Protein 9LRZ (pdb70)

B-factor: mean 28.13, std 10.91, range [10.27, 72.34]

Radius of gyration: 39.17 Å; Cα contacts (8 Å, |Δi|>4): 318; chains: 1; bounding box: 32×54×139 Å

Foldseek 3Di:
DDDVDQVLLVVLVVVLVVLVVLLVLLVVCQVVQKQDDDCPSDPVLVVVLVVLVLQLVLLVVLLVLLVVVLVVLVLVLVLLVLLLVLLVVLLVLLVVLLDPPDDLVVQVVSVVVVVVSLVVQQCSQQPRDDPNHRQAQACQAPPHPRDWDWGQNHSDDPRIDTAGHGHRHCVVLPQADPVGHGQGSSHNVSSVVVNVSSVSSSVVSVVRSVSSVVVSVVSVVSSVVSVVVSVVSVVVSCVSIGDDNVVSVVSSVVSVVVSVVSVVSSVVSVCVVVVCVVVD

Solvent-accessible surface area: 16827 Å² total; per-residue (Å²): 134,134,112,123,115,43,115,37,14,90,76,12,96,123,68,20,96,109,36,65,82,76,18,66,90,15,99,52,30,33,101,54,24,57,95,0,38,165,86,67,67,41,70,78,8,42,52,52,0,80,134,47,80,84,50,15,102,18,13,90,100,2,14,138,48,0,78,85,3,30,51,6,2,119,42,0,49,40,68,0,89,74,4,25,90,14,0,96,109,0,67,79,8,0,88,80,0,35,81,69,135,55,73,117,111,53,13,116,139,19,35,93,61,0,42,119,30,0,86,47,1,34,101,7,1,51,109,1,66,55,120,176,74,40,0,0,76,16,37,8,18,185,58,25,226,84,65,51,19,102,19,57,27,7,36,67,150,142,79,108,65,81,6,40,0,27,33,4,25,1,106,34,4,88,1,51,13,152,104,34,92,65,28,29,0,39,56,39,110,97,0,83,95,2,26,43,38,0,59,59,2,24,95,75,0,64,127,9,59,64,42,1,31,62,46,57,85,124,8,69,139,25,9,160,39,17,71,94,36,60,119,82,24,69,36,37,6,35,192,47,20,67,15,91,94,69,126,22,61,103,29,34,73,110,10,72,108,79,29,122,63,13,69,55,111,35,59,116,9,86,96,143,31,115,52,28,103,101,155,166

Sequence (280 aa):
MIINHNLAAINSHRVLKFQNEEVSKNMEKLSSGMRINRAGDDASGLAVSEKMRTQVNGLRQAERNTEDGMSLIQTTEGFLQESNDIIQRIRTLAIQSSNGIYTEEDRQMIQVEVSQLIDEVDRIASQAEFNKMNLLQGDFARGSRATSMWFHIGPNMHQRERVFIATMTARSLNLKGQSGELLSLSTADKSNDAIGTLDAALTRISKQRANLGAYFNRLEHAAKGLMNAYENTQASESRIRDADMAEETVAFTKNQILVQSGTAMLAQANVRPQGVLSLL

Nearest PDB structures (foldseek):
  6pwb-assembly1_AR  TM=9.124E-01  e=2.455E-30  Leptospira biflexa serovar Patoc strain 'Patoc 1 (Paris)'
  8cxm-assembly1_B  TM=9.733E-01  e=1.023E-19  Escherichia coli K-12
  9iwq-assembly1_A  TM=9.020E-01  e=1.089E-17  Salmonella enterica subsp. enterica serovar Typhimurium str. LT2
  7sn4-assembly1_H  TM=8.929E-01  e=2.461E-13  Escherichia coli O157:H7
  7sn4-assembly1_X  TM=8.936E-01  e=3.383E-13  Escherichia coli O157:H7

Secondary structure (DSSP, 8-state):
---S--HHHHHHHHHHHHHHHHHHHHHHHHHH-BS--STTS-HHHHHHHHHHHHHHHHHHHHHHHHHHHHHHHHHHHHHHHHHHHHHHHHHHHHHHHTSTT--HHHHHHHHHHHHHHHHHHHHHHHH-EETTEESSSSTT-TT-SS--EEEE-SSSTT-EEEE-----STTTTTSB-TTSPBP--SSHHHHHHHHHHHHHHHHHHHHHHHHHHHHHHHHHHHHHHHHHHHHHHHHHHHHHHB--HHHHHHHHHHHHHHHHHHHHHHHHHHTGGGGGGGG-

Structure (mmCIF, N/CA/C/O backbone):
data_9LRZ
#
_entry.id   9LRZ
#
_cell.length_a   1.00
_cell.length_b   1.00
_cell.length_c   1.00
_cell.angle_alpha   90.00
_cell.angle_beta   90.00
_cell.angle_gamma   90.00
#
_symmetry.space_group_name_H-M   'P 1'
#
loop_
_atom_site.group_PDB
_atom_site.id
_atom_site.type_symbol
_atom_site.label_atom_id
_atom_site.label_alt_id
_atom_site.label_comp_id
_atom_site.label_asym_id
_atom_site.label_entity_id
_atom_site.label_seq_id
_atom_site.pdbx_PDB_ins_code
_atom_site.Cartn_x
_atom_site.Cartn_y
_atom_site.Cartn_z
_atom_site.occupancy
_atom_site.B_iso_or_equiv
_atom_site.auth_seq_id
_atom_site.auth_comp_id
_atom_site.auth_asym_id
_atom_site.auth_atom_id
_atom_site.pdbx_PDB_model_num
ATOM 1 N N . MET A 1 1 ? 179.711 198.088 280.465 1.00 56.55 1 MET A N 1
ATOM 2 C CA . MET A 1 1 ? 179.739 197.564 279.107 1.00 53.02 1 MET A CA 1
ATOM 3 C C . MET A 1 1 ? 179.885 196.049 279.112 1.00 52.61 1 MET A C 1
ATOM 4 O O . MET A 1 1 ? 180.603 195.490 279.938 1.00 53.10 1 MET A O 1
ATOM 9 N N . ILE A 1 2 ? 179.196 195.394 278.186 1.00 50.76 2 ILE A N 1
ATOM 10 C CA . ILE A 1 2 ? 179.235 193.942 278.078 1.00 47.35 2 ILE A CA 1
ATOM 11 C C . ILE A 1 2 ? 180.455 193.527 277.269 1.00 46.98 2 ILE A C 1
ATOM 12 O O . ILE A 1 2 ? 180.694 194.034 276.167 1.00 47.85 2 ILE A O 1
ATOM 17 N N . ILE A 1 3 ? 181.241 192.607 277.821 1.00 45.39 3 ILE A N 1
ATOM 18 C CA . ILE A 1 3 ? 182.405 192.082 277.121 1.00 43.16 3 ILE A CA 1
ATOM 19 C C . ILE A 1 3 ? 182.314 190.589 276.850 1.00 41.31 3 ILE A C 1
ATOM 20 O O . ILE A 1 3 ? 183.160 190.058 276.114 1.00 41.34 3 ILE A O 1
ATOM 25 N N . ASN A 1 4 ? 181.326 189.882 277.405 1.00 41.50 4 ASN A N 1
ATOM 26 C CA . ASN A 1 4 ? 181.188 188.459 277.121 1.00 39.13 4 ASN A CA 1
ATOM 27 C C . ASN A 1 4 ? 180.753 188.212 275.683 1.00 39.10 4 ASN A C 1
ATOM 28 O O . ASN A 1 4 ? 181.049 187.154 275.120 1.00 38.09 4 ASN A O 1
ATOM 33 N N . HIS A 1 5 ? 180.038 189.160 275.082 1.00 39.40 5 HIS A N 1
ATOM 34 C CA . HIS A 1 5 ? 179.680 189.090 273.674 1.00 36.25 5 HIS A CA 1
ATOM 35 C C . HIS A 1 5 ? 179.818 190.470 273.056 1.00 34.87 5 HIS A C 1
ATOM 36 O O . HIS A 1 5 ? 179.425 191.470 273.660 1.00 39.49 5 HIS A O 1
ATOM 43 N N . ASN A 1 6 ? 180.384 190.516 271.857 1.00 31.61 6 ASN A N 1
ATOM 44 C CA . ASN A 1 6 ? 180.590 191.750 271.105 1.00 28.76 6 ASN A CA 1
ATOM 45 C C . ASN A 1 6 ? 179.573 191.783 269.970 1.00 28.63 6 ASN A C 1
ATOM 46 O O . ASN A 1 6 ? 179.792 191.187 268.912 1.00 30.26 6 ASN A O 1
ATOM 51 N N . LEU A 1 7 ? 178.461 192.484 270.189 1.00 27.71 7 LEU A N 1
ATOM 52 C CA . LEU A 1 7 ? 177.395 192.499 269.193 1.00 27.77 7 LEU A CA 1
ATOM 53 C C . LEU A 1 7 ? 177.737 193.383 268.001 1.00 26.72 7 LEU A C 1
ATOM 54 O O . LEU A 1 7 ? 177.340 193.075 266.869 1.00 28.41 7 LEU A O 1
ATOM 59 N N . ALA A 1 8 ? 178.471 194.474 268.227 1.00 25.05 8 ALA A N 1
ATOM 60 C CA . ALA A 1 8 ? 178.901 195.314 267.115 1.00 24.89 8 ALA A CA 1
ATOM 61 C C . ALA A 1 8 ? 179.778 194.530 266.149 1.00 25.22 8 ALA A C 1
ATOM 62 O O . ALA A 1 8 ? 179.626 194.642 264.926 1.00 26.03 8 ALA A O 1
ATOM 64 N N . ALA A 1 9 ? 180.695 193.722 266.683 1.00 24.18 9 ALA A N 1
ATOM 65 C CA . ALA A 1 9 ? 181.536 192.891 265.832 1.00 24.30 9 ALA A CA 1
ATOM 66 C C . ALA A 1 9 ? 180.705 191.881 265.052 1.00 23.56 9 ALA A C 1
ATOM 67 O O . ALA A 1 9 ? 180.972 191.632 263.874 1.00 24.63 9 ALA A O 1
ATOM 69 N N . ILE A 1 10 ? 179.687 191.298 265.689 1.00 22.35 10 ILE A N 1
ATOM 70 C CA . ILE A 1 10 ? 178.833 190.323 265.011 1.00 23.70 10 ILE A CA 1
ATOM 71 C C . ILE A 1 10 ? 178.106 190.969 263.837 1.00 25.14 10 ILE A C 1
ATOM 72 O O . ILE A 1 10 ? 178.074 190.424 262.724 1.00 26.78 10 ILE A O 1
ATOM 77 N N . ASN A 1 11 ? 177.510 192.144 264.067 1.00 23.27 11 ASN A N 1
ATOM 78 C CA . ASN A 1 11 ? 176.805 192.839 262.993 1.00 23.69 11 ASN A CA 1
ATOM 79 C C . ASN A 1 11 ? 177.749 193.213 261.857 1.00 24.40 11 ASN A C 1
ATOM 80 O O . ASN A 1 11 ? 177.428 193.017 260.671 1.00 26.75 11 ASN A O 1
ATOM 85 N N . SER A 1 12 ? 178.926 193.743 262.201 1.00 22.80 12 SER A N 1
ATOM 86 C CA . SER A 1 12 ? 179.893 194.130 261.183 1.00 23.20 12 SER A CA 1
ATOM 87 C C . SER A 1 12 ? 180.338 192.926 260.364 1.00 22.52 12 SER A C 1
ATOM 88 O O . SER A 1 12 ? 180.448 193.008 259.135 1.00 23.22 12 SER A O 1
ATOM 91 N N . HIS A 1 13 ? 180.572 191.791 261.027 1.00 20.75 13 HIS A N 1
ATOM 92 C CA . HIS A 1 13 ? 180.999 190.589 260.320 1.00 22.09 13 HIS A CA 1
ATOM 93 C C . HIS A 1 13 ? 179.912 190.058 259.392 1.00 22.73 13 HIS A C 1
ATOM 94 O O . HIS A 1 13 ? 180.209 189.631 258.272 1.00 23.72 13 HIS A O 1
ATOM 101 N N . ARG A 1 14 ? 178.653 190.061 259.838 1.00 22.02 14 ARG A N 1
ATOM 102 C CA . ARG A 1 14 ? 177.567 189.590 258.977 1.00 23.35 14 ARG A CA 1
ATOM 103 C C . ARG A 1 14 ? 177.463 190.432 257.709 1.00 23.21 14 ARG A C 1
ATOM 104 O O . ARG A 1 14 ? 177.410 189.901 256.580 1.00 24.93 14 ARG A O 1
ATOM 112 N N . VAL A 1 15 ? 177.462 191.757 257.878 1.00 21.67 15 VAL A N 1
ATOM 113 C CA . VAL A 1 15 ? 177.419 192.646 256.722 1.00 21.60 15 VAL A CA 1
ATOM 114 C C . VAL A 1 15 ? 178.606 192.379 255.804 1.00 22.81 15 VAL A C 1
ATOM 115 O O . VAL A 1 15 ? 178.458 192.296 254.576 1.00 26.03 15 VAL A O 1
ATOM 119 N N . LEU A 1 16 ? 179.796 192.220 256.385 1.00 21.71 16 LEU A N 1
ATOM 120 C CA . LEU A 1 16 ? 180.998 192.045 255.580 1.00 21.57 16 LEU A CA 1
ATOM 121 C C . LEU A 1 16 ? 180.952 190.754 254.771 1.00 22.90 16 LEU A C 1
ATOM 122 O O . LEU A 1 16 ? 181.335 190.739 253.598 1.00 24.95 16 LEU A O 1
ATOM 127 N N . LYS A 1 17 ? 180.497 189.659 255.380 1.00 22.40 17 LYS A N 1
ATOM 128 C CA . LYS A 1 17 ? 180.470 188.384 254.667 1.00 23.82 17 LYS A CA 1
ATOM 129 C C . LYS A 1 17 ? 179.488 188.420 253.499 1.00 27.21 17 LYS A C 1
ATOM 130 O O . LYS A 1 17 ? 179.779 187.894 252.411 1.00 30.11 17 LYS A O 1
ATOM 136 N N . PHE A 1 18 ? 178.337 189.073 253.675 1.00 25.47 18 PHE A N 1
ATOM 137 C CA . PHE A 1 18 ? 177.421 189.120 252.538 1.00 25.37 18 PHE A CA 1
ATOM 138 C C . PHE A 1 18 ? 177.912 190.084 251.455 1.00 24.54 18 PHE A C 1
ATOM 139 O O . PHE A 1 18 ? 177.701 189.840 250.255 1.00 27.58 18 PHE A O 1
ATOM 147 N N . GLN A 1 19 ? 178.628 191.141 251.847 1.00 24.57 19 GLN A N 1
ATOM 148 C CA . GLN A 1 19 ? 179.290 191.990 250.859 1.00 24.69 19 GLN A CA 1
ATOM 149 C C . GLN A 1 19 ? 180.341 191.218 250.065 1.00 24.72 19 GLN A C 1
ATOM 150 O O . GLN A 1 19 ? 180.492 191.418 248.852 1.00 25.70 19 GLN A O 1
ATOM 156 N N . ASN A 1 20 ? 181.092 190.347 250.737 1.00 23.92 20 ASN A N 1
ATOM 157 C CA . ASN A 1 20 ? 182.087 189.544 250.037 1.00 23.83 20 ASN A CA 1
ATOM 158 C C . ASN A 1 20 ? 181.426 188.612 249.031 1.00 24.79 20 ASN A C 1
ATOM 159 O O . ASN A 1 20 ? 181.943 188.411 247.924 1.00 25.14 20 ASN A O 1
ATOM 164 N N . GLU A 1 21 ? 180.277 188.039 249.394 1.00 24.93 21 GLU A N 1
ATOM 165 C CA . GLU A 1 21 ? 179.544 187.221 248.429 1.00 24.86 21 GLU A CA 1
ATOM 166 C C . GLU A 1 21 ? 179.141 188.033 247.198 1.00 25.60 21 GLU A C 1
ATOM 167 O O . GLU A 1 21 ? 179.251 187.553 246.058 1.00 26.30 21 GLU A O 1
ATOM 173 N N . GLU A 1 22 ? 178.674 189.269 247.405 1.00 25.15 22 GLU A N 1
ATOM 174 C CA . GLU A 1 22 ? 178.350 190.123 246.260 1.00 25.31 22 GLU A CA 1
ATOM 175 C C . GLU A 1 22 ? 179.574 190.369 245.376 1.00 25.12 22 GLU A C 1
ATOM 176 O O . GLU A 1 22 ? 179.481 190.335 244.138 1.00 26.37 22 GLU A O 1
ATOM 182 N N . VAL A 1 23 ? 180.728 190.625 245.998 1.00 23.52 23 VAL A N 1
ATOM 183 C CA . VAL A 1 23 ? 181.961 190.821 245.235 1.00 22.75 23 VAL A CA 1
ATOM 184 C C . VAL A 1 23 ? 182.275 189.586 244.396 1.00 23.42 23 VAL A C 1
ATOM 185 O O . VAL A 1 23 ? 182.702 189.692 243.239 1.00 23.52 23 VAL A O 1
ATOM 189 N N . SER A 1 24 ? 182.089 188.397 244.976 1.00 23.74 24 SER A N 1
ATOM 190 C CA . SER A 1 24 ? 182.378 187.160 244.252 1.00 23.06 24 SER A CA 1
ATOM 191 C C . SER A 1 24 ? 181.478 187.004 243.033 1.00 22.92 24 SER A C 1
ATOM 192 O O . SER A 1 24 ? 181.931 186.576 241.961 1.00 23.99 24 SER A O 1
ATOM 195 N N . LYS A 1 25 ? 180.195 187.337 243.181 1.00 23.14 25 LYS A N 1
ATOM 196 C CA . LYS A 1 25 ? 179.290 187.271 242.035 1.00 23.69 25 LYS A CA 1
ATOM 197 C C . LYS A 1 25 ? 179.730 188.222 240.927 1.00 24.86 25 LYS A C 1
ATOM 198 O O . LYS A 1 25 ? 179.727 187.861 239.737 1.00 26.53 25 LYS A O 1
ATOM 204 N N . ASN A 1 26 ? 180.130 189.441 241.304 1.00 26.15 26 ASN A N 1
ATOM 205 C CA . ASN A 1 26 ? 180.616 190.391 240.307 1.00 25.98 26 ASN A CA 1
ATOM 206 C C . ASN A 1 26 ? 181.856 189.866 239.592 1.00 24.49 26 ASN A C 1
ATOM 207 O O . ASN A 1 26 ? 181.968 189.984 238.368 1.00 25.01 26 ASN A O 1
ATOM 212 N N . MET A 1 27 ? 182.805 189.300 240.343 1.00 23.60 27 MET A N 1
ATOM 213 C CA . MET A 1 27 ? 184.024 188.787 239.723 1.00 23.77 27 MET A CA 1
ATOM 214 C C . MET A 1 27 ? 183.715 187.663 238.750 1.00 24.74 27 MET A C 1
ATOM 215 O O . MET A 1 27 ? 184.320 187.580 237.676 1.00 24.77 27 MET A O 1
ATOM 2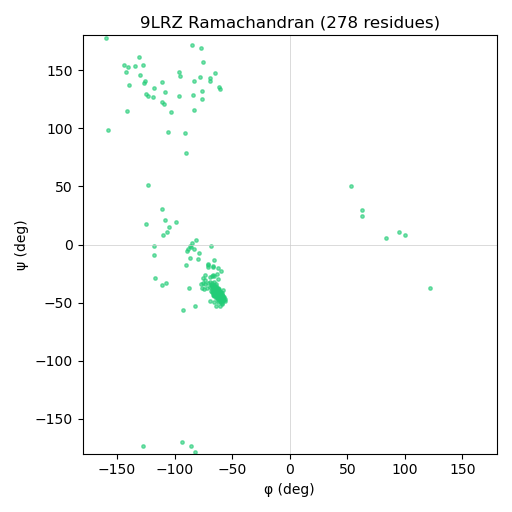20 N N . GLU A 1 28 ? 182.796 186.773 239.122 1.00 25.20 28 GLU A N 1
ATOM 221 C CA . GLU A 1 28 ? 182.377 185.719 238.206 1.00 24.25 28 GLU A CA 1
ATOM 222 C C . GLU A 1 28 ? 181.861 186.310 236.899 1.00 24.61 28 GLU A C 1
ATOM 223 O O . GLU A 1 28 ? 182.285 185.907 235.805 1.00 24.96 28 GLU A O 1
ATOM 229 N N . LYS A 1 29 ? 180.968 187.298 236.999 1.00 24.39 29 LYS A N 1
ATOM 230 C CA . LYS A 1 29 ? 180.417 187.913 235.794 1.00 24.40 29 LYS A CA 1
ATOM 231 C C . LYS A 1 29 ? 181.499 188.592 234.960 1.00 24.89 29 LYS A C 1
ATOM 232 O O . LYS A 1 29 ? 181.443 188.578 233.726 1.00 25.42 29 LYS A O 1
ATOM 238 N N . LEU A 1 30 ? 182.479 189.213 235.614 1.00 25.91 30 LEU A N 1
ATOM 239 C CA . LEU A 1 30 ? 183.490 189.968 234.879 1.00 24.26 30 LEU A CA 1
ATOM 240 C C . LEU A 1 30 ? 184.501 189.047 234.206 1.00 25.07 30 LEU A C 1
ATOM 241 O O . LEU A 1 30 ? 184.964 189.332 233.097 1.00 25.42 30 LEU A O 1
ATOM 246 N N . SER A 1 31 ? 184.870 187.948 234.864 1.00 24.30 31 SER A N 1
ATOM 247 C CA . SER A 1 31 ? 185.839 187.035 234.272 1.00 22.81 31 SER A CA 1
ATOM 248 C C . SER A 1 31 ? 185.221 186.204 233.155 1.00 24.27 31 SER A C 1
ATOM 249 O O . SER A 1 31 ? 185.875 185.955 232.138 1.00 25.15 31 SER A O 1
ATOM 252 N N . SER A 1 32 ? 183.967 185.771 233.313 1.00 24.37 32 SER A N 1
ATOM 253 C CA . SER A 1 32 ? 183.358 184.967 232.258 1.00 23.27 32 SER A CA 1
ATOM 254 C C . SER A 1 32 ? 182.922 185.815 231.069 1.00 24.24 32 SER A C 1
ATOM 255 O O . SER A 1 32 ? 182.983 185.356 229.924 1.00 23.30 32 SER A O 1
ATOM 258 N N . GLY A 1 33 ? 182.474 187.043 231.317 1.00 26.27 33 GLY A N 1
ATOM 259 C CA . GLY A 1 33 ? 181.871 187.851 230.279 1.00 23.03 33 GLY A CA 1
ATOM 260 C C . GLY A 1 33 ? 180.403 187.585 230.032 1.00 23.99 33 GLY A C 1
ATOM 261 O O . GLY A 1 33 ? 179.835 188.157 229.098 1.00 25.47 33 GLY A O 1
ATOM 262 N N . MET A 1 34 ? 179.768 186.742 230.836 1.00 25.24 34 MET A N 1
ATOM 263 C CA . MET A 1 34 ? 178.367 186.395 230.661 1.00 26.13 34 MET A CA 1
ATOM 264 C C . MET A 1 34 ? 177.580 186.829 231.886 1.00 24.29 34 MET A C 1
ATOM 265 O O . MET A 1 34 ? 178.018 186.612 233.019 1.00 25.70 34 MET A O 1
ATOM 270 N N . ARG A 1 35 ? 176.428 187.454 231.649 1.00 24.82 35 ARG A N 1
ATOM 271 C CA . ARG A 1 35 ? 175.554 187.854 232.744 1.00 26.82 35 ARG A CA 1
ATOM 272 C C . ARG A 1 35 ? 175.040 186.643 233.512 1.00 28.37 35 ARG A C 1
ATOM 273 O O . ARG A 1 35 ? 175.000 186.656 234.746 1.00 32.01 35 ARG A O 1
ATOM 281 N N . ILE A 1 36 ? 174.649 185.588 232.806 1.00 29.65 36 ILE A N 1
ATOM 282 C CA . ILE A 1 36 ? 174.128 184.373 233.424 1.00 30.39 36 ILE A CA 1
ATOM 283 C C . ILE A 1 36 ? 175.228 183.322 233.384 1.00 31.96 36 ILE A C 1
ATOM 284 O O . ILE A 1 36 ? 175.629 182.868 232.308 1.00 32.88 36 ILE A O 1
ATOM 289 N N . ASN A 1 37 ? 175.715 182.930 234.553 1.00 34.77 37 ASN A N 1
ATOM 290 C CA . ASN A 1 37 ? 176.764 181.930 234.671 1.00 35.76 37 ASN A CA 1
ATOM 291 C C . ASN A 1 37 ? 176.327 180.677 235.401 1.00 40.48 37 ASN A C 1
ATOM 292 O O . ASN A 1 37 ? 176.881 179.606 235.146 1.00 43.47 37 ASN A O 1
ATOM 297 N N . ARG A 1 38 ? 175.372 180.786 236.315 1.00 41.55 38 ARG A N 1
ATOM 298 C CA . ARG A 1 38 ? 174.805 179.647 237.014 1.00 43.19 38 ARG A CA 1
ATOM 299 C C . ARG A 1 38 ? 173.295 179.793 237.029 1.00 45.83 38 ARG A C 1
ATOM 300 O O . ARG A 1 38 ? 172.767 180.904 236.947 1.00 46.68 38 ARG A O 1
ATOM 308 N N . ALA A 1 39 ? 172.603 178.662 237.113 1.00 45.94 39 ALA A N 1
ATOM 309 C CA . ALA A 1 39 ? 171.159 178.695 237.285 1.00 44.60 39 ALA A CA 1
ATOM 310 C C . ALA A 1 39 ? 170.822 179.408 238.586 1.00 49.43 39 ALA A C 1
ATOM 311 O O . ALA A 1 39 ? 171.440 179.158 239.625 1.00 51.06 39 ALA A O 1
ATOM 313 N N . GLY A 1 40 ? 169.852 180.311 238.526 1.00 45.58 40 GLY A N 1
ATOM 314 C CA . GLY A 1 40 ? 169.533 181.120 239.682 1.00 49.05 40 GLY A CA 1
ATOM 315 C C . GLY A 1 40 ? 169.655 182.599 239.391 1.00 49.72 40 GLY A C 1
ATOM 316 O O . GLY A 1 40 ? 168.860 183.400 239.890 1.00 49.84 40 GLY A O 1
ATOM 317 N N . ASP A 1 41 ? 170.649 182.974 238.582 1.00 45.96 41 ASP A N 1
ATOM 318 C CA . ASP A 1 41 ? 170.761 184.361 238.147 1.00 46.22 41 ASP A CA 1
ATOM 319 C C . ASP A 1 41 ? 169.525 184.781 237.363 1.00 46.35 41 ASP A C 1
ATOM 320 O O . ASP A 1 41 ? 168.894 185.799 237.668 1.00 48.64 41 ASP A O 1
ATOM 325 N N . ASP A 1 42 ? 169.166 184.001 236.342 1.00 40.59 42 ASP A N 1
ATOM 326 C CA . ASP A 1 42 ? 167.954 184.251 235.565 1.00 37.60 42 ASP A CA 1
ATOM 327 C C . ASP A 1 42 ? 167.577 182.929 234.896 1.00 36.55 42 ASP A C 1
ATOM 328 O O . ASP A 1 42 ? 168.133 182.594 233.851 1.00 35.52 42 ASP A O 1
ATOM 333 N N . ALA A 1 43 ? 166.633 182.199 235.492 1.00 35.71 43 ALA A N 1
ATOM 334 C CA . ALA A 1 43 ? 166.320 180.861 234.994 1.00 32.99 43 ALA A CA 1
ATOM 335 C C . ALA A 1 43 ? 165.635 180.917 233.633 1.00 31.44 43 ALA A C 1
ATOM 336 O O . ALA A 1 43 ? 166.028 180.208 232.699 1.00 31.11 43 ALA A O 1
ATOM 338 N N . SER A 1 44 ? 164.608 181.758 233.500 1.00 32.19 44 SER A N 1
ATOM 339 C CA . SER A 1 44 ? 163.942 181.903 232.209 1.00 31.65 44 SER A CA 1
ATOM 340 C C . SER A 1 44 ? 164.878 182.505 231.171 1.00 31.53 44 SER A C 1
ATOM 341 O O . SER A 1 44 ? 164.848 182.114 229.999 1.00 28.15 44 SER A O 1
ATOM 344 N N . GLY A 1 45 ? 165.706 183.468 231.582 1.00 31.58 45 GLY A N 1
ATOM 345 C CA . GLY A 1 45 ? 166.688 184.023 230.668 1.00 27.76 45 GLY A CA 1
ATOM 346 C C . GLY A 1 45 ? 167.672 182.982 230.173 1.00 27.20 45 GLY A C 1
ATOM 347 O O . GLY A 1 45 ? 168.028 182.966 228.997 1.00 27.39 45 GLY A O 1
ATOM 348 N N . LEU A 1 46 ? 168.112 182.091 231.062 1.00 26.55 46 LEU A N 1
ATOM 349 C CA . LEU A 1 46 ? 168.995 181.002 230.664 1.00 24.99 46 LEU A CA 1
ATOM 350 C C . LEU A 1 46 ? 168.298 180.037 229.713 1.00 27.03 46 LEU A C 1
ATOM 351 O O . LEU A 1 46 ? 168.907 179.574 228.744 1.00 26.94 46 LEU A O 1
ATOM 356 N N . ALA A 1 47 ? 167.029 179.714 229.977 1.00 26.14 47 ALA A N 1
ATOM 357 C CA . ALA A 1 47 ? 166.291 178.823 229.083 1.00 22.31 47 ALA A CA 1
ATOM 358 C C . ALA A 1 47 ? 166.133 179.432 227.694 1.00 22.18 47 ALA A C 1
ATOM 359 O O . ALA A 1 47 ? 166.338 178.753 226.679 1.00 23.73 47 ALA A O 1
ATOM 361 N N . VAL A 1 48 ? 165.780 180.715 227.631 1.00 22.46 48 VAL A N 1
ATOM 362 C CA . VAL A 1 48 ? 165.642 181.387 226.344 1.00 23.03 48 VAL A CA 1
ATOM 363 C C . VAL A 1 48 ? 166.996 181.494 225.654 1.00 22.50 48 VAL A C 1
ATOM 364 O O . VAL A 1 48 ? 167.097 181.353 224.432 1.00 21.21 48 VAL A O 1
ATOM 368 N N . SER A 1 49 ? 168.058 181.727 226.426 1.00 22.68 49 SER A N 1
ATOM 369 C CA . SER A 1 49 ? 169.396 181.800 225.856 1.00 23.60 49 SER A CA 1
ATOM 370 C C . SER A 1 49 ? 169.827 180.461 225.272 1.00 22.43 49 SER A C 1
ATOM 371 O O . SER A 1 49 ? 170.469 180.417 224.221 1.00 22.60 49 SER A O 1
ATOM 374 N N . GLU A 1 50 ? 169.499 179.360 225.947 1.00 21.37 50 GLU A N 1
ATOM 375 C CA . GLU A 1 50 ? 169.850 178.045 225.420 1.00 21.80 50 GLU A CA 1
ATOM 376 C C . GLU A 1 50 ? 169.049 177.713 224.166 1.00 20.17 50 GLU A C 1
ATOM 377 O O . GLU A 1 50 ? 169.594 177.158 223.205 1.00 18.79 50 GLU A O 1
ATOM 383 N N . LYS A 1 51 ? 167.758 178.058 224.146 1.00 18.82 51 LYS A N 1
ATOM 384 C CA . LYS A 1 51 ? 166.978 177.865 222.926 1.00 18.00 51 LYS A CA 1
ATOM 385 C C . LYS A 1 51 ? 167.531 178.701 221.779 1.00 18.22 51 LYS A C 1
ATOM 386 O O . LYS A 1 51 ? 167.620 178.230 220.638 1.00 19.01 51 LYS A O 1
ATOM 392 N N . MET A 1 52 ? 167.929 179.941 222.064 1.00 18.44 52 MET A N 1
ATOM 393 C CA . MET A 1 52 ? 168.497 180.790 221.026 1.00 17.44 52 MET A CA 1
ATOM 394 C C . MET A 1 52 ? 169.866 180.296 220.583 1.00 17.10 52 MET A C 1
ATOM 395 O O . MET A 1 52 ? 170.232 180.474 219.422 1.00 17.75 52 MET A O 1
ATOM 400 N N . ARG A 1 53 ? 170.639 179.688 221.485 1.00 18.00 53 ARG A N 1
ATOM 401 C CA . ARG A 1 53 ? 171.917 179.099 221.096 1.00 17.38 53 ARG A CA 1
ATOM 402 C C . ARG A 1 53 ? 171.708 177.911 220.173 1.00 17.37 53 ARG A C 1
ATOM 403 O O . ARG A 1 53 ? 172.437 177.744 219.187 1.00 18.27 53 ARG A O 1
ATOM 411 N N . THR A 1 54 ? 170.711 177.080 220.479 1.00 15.65 54 THR A N 1
ATOM 412 C CA . THR A 1 54 ? 170.336 176.009 219.565 1.00 15.96 54 THR A CA 1
ATOM 413 C C . THR A 1 54 ? 169.957 176.572 218.203 1.00 16.16 54 THR A C 1
ATOM 414 O O . THR A 1 54 ? 170.404 176.069 217.167 1.00 17.83 54 THR A O 1
ATOM 418 N N . GLN A 1 55 ? 169.158 177.638 218.190 1.00 15.40 55 GLN A N 1
ATOM 419 C CA . GLN A 1 55 ? 168.750 178.239 216.926 1.00 14.99 55 GLN A CA 1
ATOM 420 C C . GLN A 1 55 ? 169.940 178.811 216.164 1.00 15.68 55 GLN A C 1
ATOM 421 O O . GLN A 1 55 ? 170.023 178.662 214.946 1.00 16.49 55 GLN A O 1
ATOM 427 N N . VAL A 1 56 ? 170.868 179.468 216.864 1.00 14.70 56 VAL A N 1
ATOM 428 C CA . VAL A 1 56 ? 172.043 180.052 216.216 1.00 13.79 56 VAL A CA 1
ATOM 429 C C . VAL A 1 56 ? 172.893 178.966 215.572 1.00 15.98 56 VAL A C 1
ATOM 430 O O . VAL A 1 56 ? 173.288 179.066 214.400 1.00 16.81 56 VAL A O 1
ATOM 434 N N . ASN A 1 57 ? 173.193 177.910 216.335 1.00 16.18 57 ASN A N 1
ATOM 435 C CA . ASN A 1 57 ? 173.988 176.814 215.794 1.00 14.59 57 ASN A CA 1
ATOM 436 C C . ASN A 1 57 ? 173.290 176.178 214.602 1.00 15.34 57 ASN A C 1
ATOM 437 O O . ASN A 1 57 ? 173.923 175.901 213.574 1.00 15.79 57 ASN A O 1
ATOM 442 N N . GLY A 1 58 ? 171.977 175.965 214.716 1.00 14.37 58 GLY A N 1
ATOM 443 C CA . GLY A 1 58 ? 171.230 175.376 213.622 1.00 13.56 58 GLY A CA 1
ATOM 444 C C . GLY A 1 58 ? 171.186 176.258 212.391 1.00 15.12 58 GLY A C 1
ATOM 445 O O . GLY A 1 58 ? 171.227 175.759 211.271 1.00 15.11 58 GLY A O 1
ATOM 446 N N . LEU A 1 59 ? 171.094 177.574 212.578 1.00 15.23 59 LEU A N 1
ATOM 447 C CA . LEU A 1 59 ? 171.072 178.489 211.441 1.00 13.66 59 LEU A CA 1
ATOM 448 C C . LEU A 1 59 ? 172.407 178.495 210.711 1.00 14.65 59 LEU A C 1
ATOM 449 O O . LEU A 1 59 ? 172.444 178.500 209.475 1.00 16.02 59 LEU A O 1
ATOM 454 N N . ARG A 1 60 ? 173.514 178.473 211.456 1.00 14.74 60 ARG A N 1
ATOM 455 C CA . ARG A 1 60 ? 174.822 178.367 210.813 1.00 15.66 60 ARG A CA 1
ATOM 456 C C . ARG A 1 60 ? 174.971 177.045 210.060 1.00 16.73 60 ARG A C 1
ATOM 457 O O . ARG A 1 60 ? 175.425 177.022 208.906 1.00 18.76 60 ARG A O 1
ATOM 465 N N . GLN A 1 61 ? 174.564 175.933 210.683 1.00 13.82 61 GLN A N 1
ATOM 466 C CA . GLN A 1 61 ? 174.664 174.639 210.011 1.00 13.59 61 GLN A CA 1
ATOM 467 C C . GLN A 1 61 ? 173.747 174.568 208.793 1.00 14.13 61 GLN A C 1
ATOM 468 O O . GLN A 1 61 ? 174.111 173.986 207.769 1.00 16.21 61 GLN A O 1
ATOM 474 N N . ALA A 1 62 ? 172.554 175.152 208.882 1.00 13.64 62 ALA A N 1
ATOM 475 C CA . ALA A 1 62 ? 171.636 175.157 207.749 1.00 14.16 62 ALA A CA 1
ATOM 476 C C . ALA A 1 62 ? 172.171 176.004 206.603 1.00 14.98 62 ALA A C 1
ATOM 477 O O . ALA A 1 62 ? 171.964 175.669 205.434 1.00 14.85 62 ALA A O 1
ATOM 479 N N . GLU A 1 63 ? 172.852 177.111 206.914 1.00 14.67 63 GLU A N 1
ATOM 480 C CA . GLU A 1 63 ? 173.506 177.885 205.863 1.00 15.13 63 GLU A CA 1
ATOM 481 C C . GLU A 1 63 ? 174.605 177.076 205.183 1.00 16.80 63 GLU A C 1
ATOM 482 O O . GLU A 1 63 ? 174.747 177.112 203.953 1.00 18.16 63 GLU A O 1
ATOM 488 N N . ARG A 1 64 ? 175.381 176.321 205.967 1.00 16.70 64 ARG A N 1
ATOM 489 C CA . ARG A 1 64 ? 176.384 175.439 205.369 1.00 17.95 64 ARG A CA 1
ATOM 490 C C . ARG A 1 64 ? 175.737 174.371 204.486 1.00 16.61 64 ARG A C 1
ATOM 491 O O . ARG A 1 64 ? 176.246 174.055 203.401 1.00 18.69 64 ARG A O 1
ATOM 499 N N . ASN A 1 65 ? 174.609 173.813 204.933 1.00 15.37 65 ASN A N 1
ATOM 500 C CA . ASN A 1 65 ? 173.881 172.832 204.130 1.00 15.45 65 ASN A CA 1
ATOM 501 C C . ASN A 1 65 ? 173.384 173.442 202.826 1.00 16.65 65 ASN A C 1
ATOM 502 O O . ASN A 1 65 ? 173.420 172.796 201.773 1.00 16.77 65 ASN A O 1
ATOM 507 N N . THR A 1 66 ? 172.890 174.678 202.885 1.00 16.98 66 THR A N 1
ATOM 508 C CA . THR A 1 66 ? 172.429 175.356 201.680 1.00 15.97 66 THR A CA 1
ATOM 509 C C . THR A 1 66 ? 173.572 175.566 200.695 1.00 17.54 66 THR A C 1
ATOM 510 O O . THR A 1 66 ? 173.403 175.365 199.488 1.00 17.32 66 THR A O 1
ATOM 514 N N . GLU A 1 67 ? 174.749 175.957 201.194 1.00 19.28 67 GLU A N 1
ATOM 515 C CA . GLU A 1 67 ? 175.911 176.087 200.314 1.00 19.39 67 GLU A CA 1
ATOM 516 C C . GLU A 1 67 ? 176.280 174.749 199.675 1.00 20.41 67 GLU A C 1
ATOM 517 O O . GLU A 1 67 ? 176.598 174.688 198.481 1.00 19.73 67 GLU A O 1
ATOM 523 N N . ASP A 1 68 ? 176.241 173.664 200.455 1.00 19.68 68 ASP A N 1
ATOM 524 C CA . ASP A 1 68 ? 176.548 172.344 199.900 1.00 20.52 68 ASP A CA 1
ATOM 525 C C . ASP A 1 68 ? 175.557 171.938 198.811 1.00 20.24 68 ASP A C 1
ATOM 526 O O . ASP A 1 68 ? 175.954 171.411 197.761 1.00 21.33 68 ASP A O 1
ATOM 531 N N . GLY A 1 69 ? 174.263 172.171 199.042 1.00 17.23 69 GLY A N 1
ATOM 532 C CA . GLY A 1 69 ? 173.273 171.882 198.013 1.00 15.55 69 GLY A CA 1
ATOM 533 C C . GLY A 1 69 ? 173.469 172.726 196.768 1.00 16.56 69 GLY A C 1
ATOM 534 O O . GLY A 1 69 ? 173.273 172.254 195.643 1.00 16.46 69 GLY A O 1
ATOM 535 N N . MET A 1 70 ? 173.860 173.987 196.955 1.00 17.31 70 MET A N 1
ATOM 536 C CA . MET A 1 70 ? 174.229 174.838 195.830 1.00 17.40 70 MET A CA 1
ATOM 537 C C . MET A 1 70 ? 175.351 174.205 195.021 1.00 17.72 70 MET A C 1
ATOM 538 O O . MET A 1 70 ? 175.313 174.184 193.785 1.00 19.29 70 MET A O 1
ATOM 543 N N . SER A 1 71 ? 176.368 173.691 195.715 1.00 17.68 71 SER A N 1
ATOM 544 C CA . SER A 1 71 ? 177.492 173.048 195.041 1.00 17.23 71 SER A CA 1
ATOM 545 C C . SER A 1 71 ? 177.036 171.843 194.227 1.00 17.21 71 SER A C 1
ATOM 546 O O . SER A 1 71 ? 177.461 171.663 193.079 1.00 18.48 71 SER A O 1
ATOM 549 N N . LEU A 1 72 ? 176.165 171.015 194.805 1.00 15.91 72 LEU A N 1
ATOM 550 C CA . LEU A 1 72 ? 175.647 169.857 194.075 1.00 15.24 72 LEU A CA 1
ATOM 551 C C . LEU A 1 72 ? 174.907 170.285 192.809 1.00 16.86 72 LEU A C 1
ATOM 552 O O . LEU A 1 72 ? 175.121 169.719 191.726 1.00 18.27 72 LEU A O 1
ATOM 557 N N . ILE A 1 73 ? 174.032 171.289 192.929 1.00 16.25 73 ILE A N 1
ATOM 558 C CA . ILE A 1 73 ? 173.265 171.760 191.775 1.00 15.69 73 ILE A CA 1
ATOM 559 C C . ILE A 1 73 ? 174.196 172.290 190.690 1.00 15.65 73 ILE A C 1
ATOM 560 O O . ILE A 1 73 ? 174.013 172.010 189.496 1.00 16.89 73 ILE A O 1
ATOM 565 N N . GLN A 1 74 ? 175.206 173.067 191.089 1.00 16.24 74 GLN A N 1
ATOM 566 C CA . GLN A 1 74 ? 176.145 173.645 190.132 1.00 18.37 74 GLN A CA 1
ATOM 567 C C . GLN A 1 74 ? 176.934 172.564 189.401 1.00 18.48 74 GLN A C 1
ATOM 568 O O . GLN A 1 74 ? 177.147 172.653 188.184 1.00 19.04 74 GLN A O 1
ATOM 574 N N . THR A 1 75 ? 177.364 171.525 190.126 1.00 16.36 75 THR A N 1
ATOM 575 C CA . THR A 1 75 ? 178.037 170.399 189.484 1.00 16.50 75 THR A CA 1
ATOM 576 C C . THR A 1 75 ? 177.133 169.717 188.461 1.00 16.81 75 THR A C 1
ATOM 577 O O . THR A 1 75 ? 177.567 169.411 187.341 1.00 17.64 75 THR A O 1
ATOM 581 N N . THR A 1 76 ? 175.868 169.487 188.820 1.00 16.37 76 THR A N 1
ATOM 582 C CA . THR A 1 76 ? 174.957 168.816 187.893 1.00 16.29 76 THR A CA 1
ATOM 583 C C . THR A 1 76 ? 174.755 169.631 186.620 1.00 17.50 76 THR A C 1
ATOM 584 O O . THR A 1 76 ? 174.789 169.089 185.505 1.00 18.19 76 THR A O 1
ATOM 588 N N . GLU A 1 77 ? 174.541 170.938 186.769 1.00 18.22 77 GLU A N 1
ATOM 589 C CA . GLU A 1 77 ? 174.361 171.787 185.597 1.00 18.68 77 GLU A CA 1
ATOM 590 C C . GLU A 1 77 ? 175.611 171.792 184.723 1.00 20.31 77 GLU A C 1
ATOM 591 O O . GLU A 1 77 ? 175.522 171.760 183.483 1.00 22.61 77 GLU A O 1
ATOM 597 N N . GLY A 1 78 ? 176.788 171.843 185.355 1.00 17.76 78 GLY A N 1
ATOM 598 C CA . GLY A 1 78 ? 178.022 171.772 184.597 1.00 18.23 78 GLY A CA 1
ATOM 599 C C . GLY A 1 78 ? 178.116 170.502 183.781 1.00 19.58 78 GLY A C 1
ATOM 600 O O . GLY A 1 78 ? 178.574 170.520 182.638 1.00 22.45 78 GLY A O 1
ATOM 601 N N . PHE A 1 79 ? 177.666 169.384 184.353 1.00 18.16 79 PHE A N 1
ATOM 602 C CA . PHE A 1 79 ? 177.669 168.133 183.600 1.00 17.39 79 PHE A CA 1
ATOM 603 C C . PHE A 1 79 ? 176.703 168.187 182.421 1.00 21.06 79 PHE A C 1
ATOM 604 O O . PHE A 1 79 ? 177.002 167.658 181.346 1.00 22.71 79 PHE A O 1
ATOM 612 N N . LEU A 1 80 ? 175.540 168.817 182.602 1.00 20.78 80 LEU A N 1
ATOM 613 C CA . LEU A 1 80 ? 174.574 168.902 181.504 1.00 19.07 80 LEU A CA 1
ATOM 614 C C . LEU A 1 80 ? 175.078 169.763 180.346 1.00 22.61 80 LEU A C 1
ATOM 615 O O . LEU A 1 80 ? 174.633 169.585 179.200 1.00 22.85 80 LEU A O 1
ATOM 620 N N . GLN A 1 81 ? 175.973 170.714 180.633 1.00 23.40 81 GLN A N 1
ATOM 621 C CA . GLN A 1 81 ? 176.496 171.596 179.585 1.00 24.05 81 GLN A CA 1
ATOM 622 C C . GLN A 1 81 ? 177.136 170.810 178.435 1.00 23.83 81 GLN A C 1
ATOM 623 O O . GLN A 1 81 ? 176.888 171.094 177.251 1.00 24.08 81 GLN A O 1
ATOM 629 N N . GLU A 1 82 ? 177.981 169.829 178.767 1.00 23.07 82 GLU A N 1
ATOM 630 C CA . GLU A 1 82 ? 178.663 169.055 177.734 1.00 22.64 82 GLU A CA 1
ATOM 631 C C . GLU A 1 82 ? 177.667 168.297 176.866 1.00 21.10 82 GLU A C 1
ATOM 632 O O . GLU A 1 82 ? 177.819 168.242 175.639 1.00 22.43 82 GLU A O 1
ATOM 638 N N . SER A 1 83 ? 176.644 167.703 177.484 1.00 20.21 83 SER A N 1
ATOM 639 C CA . SER A 1 83 ? 175.638 166.974 176.719 1.00 19.90 83 SER A CA 1
ATOM 640 C C . SER A 1 83 ? 174.912 167.896 175.754 1.00 20.04 83 SER A C 1
ATOM 641 O O . SER A 1 83 ? 174.630 167.514 174.611 1.00 20.39 83 SER A O 1
ATOM 644 N N . ASN A 1 84 ? 174.589 169.113 176.200 1.00 19.81 84 ASN A N 1
ATOM 645 C CA . ASN A 1 84 ? 173.937 170.060 175.298 1.00 19.79 84 ASN A CA 1
ATOM 646 C C . ASN A 1 84 ? 174.822 170.384 174.096 1.00 21.19 84 ASN A C 1
ATOM 647 O O . ASN A 1 84 ? 174.345 170.410 172.951 1.00 20.36 84 ASN A O 1
ATOM 652 N N . ASP A 1 85 ? 176.117 170.620 174.334 1.00 22.34 85 ASP A N 1
ATOM 653 C CA . ASP A 1 85 ? 177.029 170.894 173.221 1.00 21.48 85 ASP A CA 1
ATOM 654 C C . ASP A 1 85 ? 177.104 169.715 172.250 1.00 20.43 85 ASP A C 1
ATOM 655 O O . ASP A 1 85 ? 177.106 169.900 171.021 1.00 19.73 85 ASP A O 1
ATOM 660 N N . ILE A 1 86 ? 177.156 168.494 172.783 1.00 18.64 86 ILE A N 1
ATOM 661 C CA . ILE A 1 86 ? 177.227 167.312 171.927 1.00 19.24 86 ILE A CA 1
ATOM 662 C C . ILE A 1 86 ? 175.974 167.186 171.065 1.00 19.94 86 ILE A C 1
ATOM 663 O O . ILE A 1 86 ? 176.057 166.897 169.863 1.00 21.68 86 ILE A O 1
ATOM 668 N N . ILE A 1 87 ? 174.796 167.380 171.664 1.00 18.10 87 ILE A N 1
ATOM 669 C CA . ILE A 1 87 ? 173.557 167.240 170.901 1.00 18.35 87 ILE A CA 1
ATOM 670 C C . ILE A 1 87 ? 173.461 168.319 169.826 1.00 19.90 87 ILE A C 1
ATOM 671 O O . ILE A 1 87 ? 172.936 168.078 168.731 1.00 21.06 87 ILE A O 1
ATOM 676 N N . GLN A 1 88 ? 173.963 169.525 170.114 1.00 18.79 88 GLN A N 1
ATOM 677 C CA . GLN A 1 88 ? 174.005 170.554 169.077 1.00 18.57 88 GLN A CA 1
ATOM 678 C C . GLN A 1 88 ? 174.872 170.111 167.903 1.00 19.23 88 GLN A C 1
ATOM 679 O O . GLN A 1 88 ? 174.499 170.293 166.732 1.00 19.75 88 GLN A O 1
ATOM 685 N N . ARG A 1 89 ? 176.029 169.511 168.202 1.00 19.06 89 ARG A N 1
ATOM 686 C CA . ARG A 1 89 ? 176.894 169.015 167.135 1.00 19.27 89 ARG A CA 1
ATOM 687 C C . ARG A 1 89 ? 176.190 167.950 166.300 1.00 20.26 89 ARG A C 1
ATOM 688 O O . ARG A 1 89 ? 176.279 167.951 165.063 1.00 22.54 89 ARG A O 1
ATOM 696 N N . ILE A 1 90 ? 175.474 167.038 166.962 1.00 19.37 90 ILE A N 1
ATOM 697 C CA . ILE A 1 90 ? 174.780 165.971 166.243 1.00 19.12 90 ILE A CA 1
ATOM 698 C C . ILE A 1 90 ? 173.682 166.544 165.353 1.00 21.32 90 ILE A C 1
ATOM 699 O O . ILE A 1 90 ? 173.464 166.068 164.234 1.00 22.31 90 ILE A O 1
ATOM 704 N N . ARG A 1 91 ? 172.961 167.558 165.837 1.00 18.87 91 ARG A N 1
ATOM 705 C CA . ARG A 1 91 ? 171.921 168.164 165.009 1.00 19.56 91 ARG A CA 1
ATOM 706 C C . ARG A 1 91 ? 172.510 168.819 163.768 1.00 20.78 91 ARG A C 1
ATOM 707 O O . ARG A 1 91 ? 171.937 168.718 162.675 1.00 20.86 91 ARG A O 1
ATOM 715 N N . THR A 1 92 ? 173.648 169.505 163.914 1.00 19.87 92 THR A N 1
ATOM 716 C CA . THR A 1 92 ? 174.304 170.065 162.734 1.00 19.56 92 THR A CA 1
ATOM 717 C C . THR A 1 92 ? 174.702 168.967 161.755 1.00 19.94 92 THR A C 1
ATOM 718 O O . THR A 1 92 ? 174.547 169.117 160.534 1.00 21.18 92 THR A O 1
ATOM 722 N N . LEU A 1 93 ? 175.210 167.849 162.278 1.00 21.38 93 LEU A N 1
ATOM 723 C CA . LEU A 1 93 ? 175.577 166.732 161.413 1.00 20.58 93 LEU A CA 1
ATOM 724 C C . LEU A 1 93 ? 174.361 166.180 160.679 1.00 21.00 93 LEU A C 1
ATOM 725 O O . LEU A 1 93 ? 174.452 165.809 159.506 1.00 21.77 93 LEU A O 1
ATOM 730 N N . ALA A 1 94 ? 173.217 166.110 161.360 1.00 20.92 94 ALA A N 1
ATOM 731 C CA . ALA A 1 94 ? 171.996 165.635 160.720 1.00 20.79 94 ALA A CA 1
ATOM 732 C C . ALA A 1 94 ? 171.543 166.588 159.624 1.00 22.53 94 ALA A C 1
ATOM 733 O O . ALA A 1 94 ? 171.049 166.150 158.579 1.00 22.14 94 ALA A O 1
ATOM 735 N N . ILE A 1 95 ? 171.689 167.894 159.853 1.00 21.66 95 ILE A N 1
ATOM 736 C CA . ILE A 1 95 ? 171.360 168.867 158.816 1.00 20.89 95 ILE A CA 1
ATOM 737 C C . ILE A 1 95 ? 172.227 168.631 157.589 1.00 22.67 95 ILE A C 1
ATOM 738 O O . ILE A 1 95 ? 171.744 168.627 156.451 1.00 23.81 95 ILE A O 1
ATOM 743 N N . GLN A 1 96 ? 173.526 168.427 157.806 1.00 21.81 96 GLN A N 1
ATOM 744 C CA . GLN A 1 96 ? 174.426 168.212 156.677 1.00 21.94 96 GLN A CA 1
ATOM 745 C C . GLN A 1 96 ? 174.108 166.909 155.947 1.00 23.55 96 GLN A C 1
ATOM 746 O O . GLN A 1 96 ? 174.052 166.880 154.715 1.00 25.31 96 GLN A O 1
ATOM 752 N N . SER A 1 97 ? 173.876 165.831 156.693 1.00 24.42 97 SER A N 1
ATOM 753 C CA . SER A 1 97 ? 173.663 164.515 156.102 1.00 24.32 97 SER A CA 1
ATOM 754 C C . SER A 1 97 ? 172.373 164.424 155.297 1.00 25.76 97 SER A C 1
ATOM 755 O O . SER A 1 97 ? 172.232 163.507 154.484 1.00 26.52 97 SER A O 1
ATOM 758 N N . SER A 1 98 ? 171.428 165.341 155.507 1.00 26.53 98 SER A N 1
ATOM 759 C CA . SER A 1 98 ? 170.189 165.332 154.738 1.00 25.52 98 SER A CA 1
ATOM 760 C C . SER A 1 98 ? 170.392 165.755 153.289 1.00 27.82 98 SER A C 1
ATOM 761 O O . SER A 1 98 ? 169.531 165.466 152.453 1.00 27.97 98 SER A O 1
ATOM 764 N N . ASN A 1 99 ? 171.495 166.433 152.977 1.00 25.90 99 ASN A N 1
ATOM 765 C CA . ASN A 1 99 ? 171.731 166.898 151.618 1.00 24.84 99 ASN A CA 1
ATOM 766 C C . ASN A 1 99 ? 171.907 165.719 150.671 1.00 29.77 99 ASN A C 1
ATOM 767 O O . ASN A 1 99 ? 172.422 164.664 151.043 1.00 31.03 99 ASN A O 1
ATOM 772 N N . GLY A 1 100 ? 171.479 165.913 149.430 1.00 30.30 100 GLY A N 1
ATOM 773 C CA . GLY A 1 100 ? 171.497 164.865 148.434 1.00 29.78 100 GLY A CA 1
ATOM 774 C C . GLY A 1 100 ? 172.801 164.647 147.708 1.00 34.00 100 GLY A C 1
ATOM 775 O O . GLY A 1 100 ? 172.890 163.720 146.900 1.00 37.93 100 GLY A O 1
ATOM 776 N N . ILE A 1 101 ? 173.828 165.462 147.965 1.00 30.18 101 ILE A N 1
ATOM 777 C CA . ILE A 1 101 ? 175.096 165.303 147.256 1.00 30.12 101 ILE A CA 1
ATOM 778 C C . ILE A 1 101 ? 175.954 164.176 147.807 1.00 32.19 101 ILE A C 1
ATOM 779 O O . ILE A 1 101 ? 176.983 163.850 147.207 1.00 33.95 101 ILE A O 1
ATOM 784 N N . TYR A 1 102 ? 175.564 163.573 148.925 1.00 32.92 102 TYR A N 1
ATOM 785 C CA . TYR A 1 102 ? 176.358 162.548 149.584 1.00 33.26 102 TYR A CA 1
ATOM 786 C C . TYR A 1 102 ? 175.898 161.153 149.180 1.00 34.24 102 TYR A C 1
ATOM 787 O O . TYR A 1 102 ? 174.722 160.923 148.893 1.00 37.89 102 TYR A O 1
ATOM 796 N N . THR A 1 103 ? 176.847 160.225 149.159 1.00 34.87 103 THR A N 1
ATOM 797 C CA . THR A 1 103 ? 176.562 158.822 148.906 1.00 37.60 103 THR A CA 1
ATOM 798 C C . THR A 1 103 ? 176.367 158.097 150.237 1.00 38.47 103 THR A C 1
ATOM 799 O O . THR A 1 103 ? 176.280 158.717 151.298 1.00 38.56 103 THR A O 1
ATOM 803 N N . GLU A 1 104 ? 176.300 156.766 150.193 1.00 39.20 104 GLU A N 1
ATOM 804 C CA . GLU A 1 104 ? 176.143 155.991 151.420 1.00 38.96 104 GLU A CA 1
ATOM 805 C C . GLU A 1 104 ? 177.432 155.966 152.231 1.00 37.52 104 GLU A C 1
ATOM 806 O O . GLU A 1 104 ? 177.393 155.940 153.465 1.00 37.24 104 GLU A O 1
ATOM 812 N N . GLU A 1 105 ? 178.582 155.972 151.557 1.00 38.69 105 GLU A N 1
ATOM 813 C CA . GLU A 1 105 ? 179.860 155.929 152.261 1.00 39.63 105 GLU A CA 1
ATOM 814 C C . GLU A 1 105 ? 180.082 157.181 153.100 1.00 38.03 105 GLU A C 1
ATOM 815 O O . GLU A 1 105 ? 180.547 157.099 154.245 1.00 38.32 105 GLU A O 1
ATOM 821 N N . ASP A 1 106 ? 179.760 158.352 152.550 1.00 35.61 106 ASP A N 1
ATOM 822 C CA . ASP A 1 106 ? 179.904 159.587 153.314 1.00 35.72 106 ASP A CA 1
ATOM 823 C C . ASP A 1 106 ? 178.959 159.610 154.507 1.00 34.16 106 ASP A C 1
ATOM 824 O O . ASP A 1 106 ? 179.325 160.081 155.593 1.00 33.10 106 ASP A O 1
ATOM 829 N N . ARG A 1 107 ? 177.738 159.108 154.324 1.00 32.36 107 ARG A N 1
ATOM 830 C CA . ARG A 1 107 ? 176.798 159.036 155.435 1.00 30.69 107 ARG A CA 1
ATOM 831 C C . ARG A 1 107 ? 177.288 158.079 156.512 1.00 32.80 107 ARG A C 1
ATOM 832 O O . ARG A 1 107 ? 177.095 158.333 157.703 1.00 33.78 107 ARG A O 1
ATOM 840 N N . GLN A 1 108 ? 177.924 156.974 156.121 1.00 32.11 108 GLN A N 1
ATOM 841 C CA . GLN A 1 108 ? 178.518 156.090 157.119 1.00 32.52 108 GLN A CA 1
ATOM 842 C C . GLN A 1 108 ? 179.651 156.788 157.861 1.00 31.97 108 GLN A C 1
ATOM 843 O O . GLN A 1 108 ? 179.820 156.607 159.073 1.00 32.71 108 GLN A O 1
ATOM 849 N N . MET A 1 109 ? 180.441 157.590 157.147 1.00 31.44 109 MET A N 1
ATOM 850 C CA . MET A 1 109 ? 181.490 158.360 157.808 1.00 28.90 109 MET A CA 1
ATOM 851 C C . MET A 1 109 ? 180.904 159.329 158.831 1.00 28.10 109 MET A C 1
ATOM 852 O O . MET A 1 109 ? 181.482 159.533 159.903 1.00 28.51 109 MET A O 1
ATOM 857 N N . ILE A 1 110 ? 179.761 159.938 158.514 1.00 28.92 110 ILE A N 1
ATOM 858 C CA . ILE A 1 110 ? 179.079 160.796 159.485 1.00 28.29 110 ILE A CA 1
ATOM 859 C C . ILE A 1 110 ? 178.540 159.972 160.655 1.00 27.91 110 ILE A C 1
ATOM 860 O O . ILE A 1 110 ? 178.557 160.414 161.814 1.00 28.74 110 ILE A O 1
ATOM 865 N N . GLN A 1 111 ? 178.037 158.771 160.367 1.00 26.96 111 GLN A N 1
ATOM 866 C CA . GLN A 1 111 ? 177.498 157.897 161.403 1.00 26.19 111 GLN A CA 1
ATOM 867 C C . GLN A 1 111 ? 178.582 157.439 162.371 1.00 26.48 111 GLN A C 1
ATOM 868 O O . GLN A 1 111 ? 178.293 157.151 163.535 1.00 25.85 111 GLN A O 1
ATOM 874 N N . VAL A 1 112 ? 179.830 157.371 161.911 1.00 26.40 112 VAL A N 1
ATOM 875 C CA . VAL A 1 112 ? 180.945 157.072 162.810 1.00 24.37 112 VAL A CA 1
ATOM 876 C C . VAL A 1 112 ? 181.026 158.112 163.928 1.00 24.83 112 VAL A C 1
ATOM 877 O O . VAL A 1 112 ? 181.074 157.779 165.124 1.00 26.44 112 VAL A O 1
ATOM 881 N N . GLU A 1 113 ? 181.025 159.392 163.552 1.00 24.77 113 GLU A N 1
ATOM 882 C CA . GLU A 1 113 ? 181.078 160.451 164.552 1.00 25.42 113 GLU A CA 1
ATOM 883 C C . GLU A 1 113 ? 179.820 160.460 165.404 1.00 26.13 113 GLU A C 1
ATOM 884 O O . GLU A 1 113 ? 179.886 160.706 166.613 1.00 26.02 113 GLU A O 1
ATOM 890 N N . VAL A 1 114 ? 178.667 160.199 164.790 1.00 25.25 114 VAL A N 1
ATOM 891 C CA . VAL A 1 114 ? 177.425 160.141 165.556 1.00 25.69 114 VAL A CA 1
ATOM 892 C C . VAL A 1 114 ? 177.511 159.068 166.636 1.00 27.06 114 VAL A C 1
ATOM 893 O O . VAL A 1 114 ? 177.103 159.285 167.783 1.00 28.94 114 VAL A O 1
ATOM 897 N N . SER A 1 115 ? 178.058 157.901 166.290 1.00 24.79 115 SER A N 1
ATOM 898 C CA . SER A 1 115 ? 178.216 156.826 167.263 1.00 25.43 115 SER A CA 1
ATOM 899 C C . SER A 1 115 ? 179.141 157.239 168.400 1.00 26.06 115 SER A C 1
ATOM 900 O O . SER A 1 115 ? 178.828 157.017 169.578 1.00 28.17 115 SER A O 1
ATOM 903 N N . GLN A 1 116 ? 180.269 157.874 168.071 1.00 24.38 116 GLN A N 1
ATOM 904 C CA . GLN A 1 116 ? 181.178 158.320 169.126 1.00 24.94 116 GLN A CA 1
ATOM 905 C C . GLN A 1 116 ? 180.512 159.342 170.048 1.00 25.05 116 GLN A C 1
ATOM 906 O O . GLN A 1 116 ? 180.684 159.294 171.273 1.00 26.11 116 GLN A O 1
ATOM 912 N N . LEU A 1 117 ? 179.733 160.266 169.480 1.00 24.10 117 LEU A N 1
ATOM 913 C CA . LEU A 1 117 ? 179.110 161.313 170.287 1.00 23.30 117 LEU A CA 1
ATOM 914 C C . LEU A 1 117 ? 177.988 160.760 171.160 1.00 24.35 117 LEU A C 1
ATOM 915 O O . LEU A 1 117 ? 177.812 161.197 172.304 1.00 24.34 117 LEU A O 1
ATOM 920 N N . ILE A 1 118 ? 177.216 159.803 170.643 1.00 23.00 118 ILE A N 1
ATOM 921 C CA . ILE A 1 118 ? 176.180 159.177 171.460 1.00 24.71 118 ILE A CA 1
ATOM 922 C C . ILE A 1 118 ? 176.810 158.394 172.604 1.00 26.04 118 ILE A C 1
ATOM 923 O O . ILE A 1 118 ? 176.311 158.408 173.741 1.00 27.40 118 ILE A O 1
ATOM 928 N N . ASP A 1 119 ? 177.925 157.712 172.331 1.00 25.79 119 ASP A N 1
ATOM 929 C CA . ASP A 1 119 ? 178.636 157.026 173.402 1.00 25.25 119 ASP A CA 1
ATOM 930 C C . ASP A 1 119 ? 179.128 158.011 174.455 1.00 26.12 119 ASP A C 1
ATOM 931 O O . ASP A 1 119 ? 179.080 157.720 175.654 1.00 27.52 119 ASP A O 1
ATOM 936 N N . GLU A 1 120 ? 179.614 159.178 174.028 1.00 24.83 120 GLU A N 1
ATOM 937 C CA . GLU A 1 120 ? 180.045 160.184 174.996 1.00 23.26 120 GLU A CA 1
ATOM 938 C C . GLU A 1 120 ? 178.876 160.683 175.841 1.00 24.74 120 GLU A C 1
ATOM 939 O O . GLU A 1 120 ? 179.029 160.923 177.044 1.00 24.56 120 GLU A O 1
ATOM 945 N N . VAL A 1 121 ? 177.704 160.857 175.228 1.00 24.57 121 VAL A N 1
ATOM 946 C CA . VAL A 1 121 ? 176.526 161.266 175.995 1.00 23.58 121 VAL A CA 1
ATOM 947 C C . VAL A 1 121 ? 176.204 160.223 177.061 1.00 24.46 121 VAL A C 1
ATOM 948 O O . VAL A 1 121 ? 175.939 160.552 178.226 1.00 23.99 121 VAL A O 1
ATOM 952 N N . ASP A 1 122 ? 176.235 158.946 176.677 1.00 24.59 122 ASP A N 1
ATOM 953 C CA . ASP A 1 122 ? 175.960 157.886 177.644 1.00 24.80 122 ASP A CA 1
ATOM 954 C C . ASP A 1 122 ? 177.002 157.860 178.754 1.00 25.69 122 ASP A C 1
ATOM 955 O O . ASP A 1 122 ? 176.676 157.595 179.919 1.00 26.37 122 ASP A O 1
ATOM 960 N N . ARG A 1 123 ? 178.266 158.105 178.405 1.00 24.19 123 ARG A N 1
ATOM 961 C CA . ARG A 1 123 ? 179.328 158.135 179.403 1.00 22.84 123 ARG A CA 1
ATOM 962 C C . ARG A 1 123 ? 179.107 159.265 180.399 1.00 23.88 123 ARG A C 1
ATOM 963 O O . ARG A 1 123 ? 179.302 159.091 181.608 1.00 25.19 123 ARG A O 1
ATOM 971 N N . ILE A 1 124 ? 178.697 160.434 179.905 1.00 24.07 124 ILE A N 1
ATOM 972 C CA . ILE A 1 124 ? 178.367 161.537 180.802 1.00 22.34 124 ILE A CA 1
ATOM 973 C C . ILE A 1 124 ? 177.239 161.131 181.731 1.00 23.00 124 ILE A C 1
ATOM 974 O O . ILE A 1 124 ? 177.272 161.409 182.935 1.00 23.36 124 ILE A O 1
ATOM 979 N N . ALA A 1 125 ? 176.221 160.465 181.184 1.00 24.32 125 ALA A N 1
ATOM 980 C CA . ALA A 1 125 ? 175.072 160.077 181.993 1.00 23.99 125 ALA A CA 1
ATOM 981 C C . ALA A 1 125 ? 175.479 159.131 183.114 1.00 26.26 125 ALA A C 1
ATOM 982 O O . ALA A 1 125 ? 175.080 159.308 184.270 1.00 27.26 125 ALA A O 1
ATOM 984 N N . SER A 1 126 ? 176.285 158.126 182.794 1.00 26.57 126 SER A N 1
ATOM 985 C CA . SER A 1 126 ? 176.603 157.086 183.763 1.00 27.80 126 SER A CA 1
ATOM 986 C C . SER A 1 126 ? 177.779 157.425 184.668 1.00 26.47 126 SER A C 1
ATOM 987 O O . SER A 1 126 ? 177.992 156.722 185.658 1.00 29.73 126 SER A O 1
ATOM 990 N N . GLN A 1 127 ? 178.540 158.479 184.375 1.00 26.43 127 GLN A N 1
ATOM 991 C CA . GLN A 1 127 ? 179.727 158.785 185.160 1.00 26.11 127 GLN A CA 1
ATOM 992 C C . GLN A 1 127 ? 179.689 160.134 185.867 1.00 27.27 127 GLN A C 1
ATOM 993 O O . GLN A 1 127 ? 180.648 160.463 186.570 1.00 30.93 127 GLN A O 1
ATOM 999 N N . ALA A 1 128 ? 178.627 160.921 185.713 1.00 27.06 128 ALA A N 1
ATOM 1000 C CA . ALA A 1 128 ? 178.524 162.197 186.411 1.00 24.38 128 ALA A CA 1
ATOM 1001 C C . ALA A 1 128 ? 178.167 161.952 187.869 1.00 27.56 128 ALA A C 1
ATOM 1002 O O . ALA A 1 128 ? 177.165 161.299 188.170 1.00 30.80 128 ALA A O 1
ATOM 1004 N N . GLU A 1 129 ? 178.975 162.488 188.778 1.00 26.99 129 GLU A N 1
ATOM 1005 C CA . GLU A 1 129 ? 178.897 162.080 190.170 1.00 29.12 129 GLU A CA 1
ATOM 1006 C C . GLU A 1 129 ? 179.080 163.276 191.090 1.00 27.04 129 GLU A C 1
ATOM 1007 O O . GLU A 1 129 ? 179.737 164.257 190.740 1.00 26.53 129 GLU A O 1
ATOM 1013 N N . PHE A 1 130 ? 178.498 163.173 192.282 1.00 25.58 130 PHE A N 1
ATOM 1014 C CA . PHE A 1 130 ? 178.746 164.114 193.367 1.00 23.09 130 PHE A CA 1
ATOM 1015 C C . PHE A 1 130 ? 178.797 163.326 194.664 1.00 24.97 130 PHE A C 1
ATOM 1016 O O . PHE A 1 130 ? 177.788 162.744 195.071 1.00 26.71 130 PHE A O 1
ATOM 1024 N N . ASN A 1 131 ? 179.965 163.309 195.306 1.00 23.55 131 ASN A N 1
ATOM 1025 C CA . ASN A 1 131 ? 180.184 162.577 196.554 1.00 25.05 131 ASN A CA 1
ATOM 1026 C C . ASN A 1 131 ? 179.763 161.115 196.422 1.00 29.25 131 ASN A C 1
ATOM 1027 O O . ASN A 1 131 ? 179.010 160.579 197.237 1.00 31.59 131 ASN A O 1
ATOM 1032 N N . LYS A 1 132 ? 180.257 160.471 195.365 1.00 32.05 132 LYS A N 1
ATOM 1033 C CA . LYS A 1 132 ? 179.991 159.065 195.061 1.00 31.99 132 LYS A CA 1
ATOM 1034 C C . LYS A 1 132 ? 178.516 158.787 194.790 1.00 32.92 132 LYS A C 1
ATOM 1035 O O . LYS A 1 132 ? 178.058 157.656 194.961 1.00 37.03 132 LYS A O 1
ATOM 1041 N N . MET A 1 133 ? 177.755 159.792 194.367 1.00 33.08 133 MET A N 1
ATOM 1042 C CA . MET A 1 133 ? 176.346 159.627 194.039 1.00 31.01 133 MET A CA 1
ATOM 1043 C C . MET A 1 133 ? 176.130 159.966 192.574 1.00 30.89 133 MET A C 1
ATOM 1044 O O . MET A 1 133 ? 176.521 161.045 192.120 1.00 31.98 133 MET A O 1
ATOM 1049 N N . ASN A 1 134 ? 175.503 159.052 191.842 1.00 31.53 134 ASN A N 1
ATOM 1050 C CA . ASN A 1 134 ? 175.132 159.330 190.464 1.00 31.84 134 ASN A CA 1
ATOM 1051 C C . ASN A 1 134 ? 174.020 160.368 190.420 1.00 30.22 134 ASN A C 1
ATOM 1052 O O . ASN A 1 134 ? 173.119 160.371 191.259 1.00 32.40 134 ASN A O 1
ATOM 1057 N N . LEU A 1 135 ? 174.079 161.244 189.426 1.00 28.18 135 LEU A N 1
ATOM 1058 C CA . LEU A 1 135 ? 173.157 162.366 189.320 1.00 26.63 135 LEU A CA 1
ATOM 1059 C C . LEU A 1 135 ? 172.179 162.253 188.163 1.00 25.63 135 LEU A C 1
ATOM 1060 O O . LEU A 1 135 ? 171.037 162.686 188.293 1.00 29.00 135 LEU A O 1
ATOM 1065 N N . LEU A 1 136 ? 172.594 161.687 187.031 1.00 25.35 136 LEU A N 1
ATOM 1066 C CA . LEU A 1 136 ? 171.826 161.770 185.796 1.00 24.62 136 LEU A CA 1
ATOM 1067 C C . LEU A 1 136 ? 171.204 160.448 185.370 1.00 26.02 136 LEU A C 1
ATOM 1068 O O . LEU A 1 136 ? 170.649 160.367 184.272 1.00 28.56 136 LEU A O 1
ATOM 1073 N N . GLN A 1 137 ? 171.265 159.416 186.208 1.00 27.96 137 GLN A N 1
ATOM 1074 C CA . GLN A 1 137 ? 170.768 158.102 185.822 1.00 29.37 137 GLN A CA 1
ATOM 1075 C C . GLN A 1 137 ? 169.298 157.887 186.148 1.00 28.46 137 GLN A C 1
ATOM 1076 O O . GLN A 1 137 ? 168.745 156.853 185.766 1.00 32.55 137 GLN A O 1
ATOM 1082 N N . GLY A 1 138 ? 168.653 158.828 186.824 1.00 29.99 138 GLY A N 1
ATOM 1083 C CA . GLY A 1 138 ? 167.286 158.658 187.255 1.00 28.25 138 GLY A CA 1
ATOM 1084 C C . GLY A 1 138 ? 167.107 158.261 188.701 1.00 30.73 138 GLY A C 1
ATOM 1085 O O . GLY A 1 138 ? 165.980 157.959 189.102 1.00 34.11 138 GLY A O 1
ATOM 1086 N N . ASP A 1 139 ? 168.177 158.260 189.496 1.00 31.31 139 ASP A N 1
ATOM 1087 C CA . ASP A 1 139 ? 168.054 157.923 190.909 1.00 31.28 139 ASP A CA 1
ATOM 1088 C C . ASP A 1 139 ? 167.190 158.928 191.659 1.00 32.54 139 ASP A C 1
ATOM 1089 O O . ASP A 1 139 ? 166.476 158.553 192.593 1.00 35.10 139 ASP A O 1
ATOM 1094 N N . PHE A 1 140 ? 167.237 160.202 191.270 1.00 30.75 140 PHE A N 1
ATOM 1095 C CA . PHE A 1 140 ? 166.458 161.251 191.916 1.00 27.95 140 PHE A CA 1
ATOM 1096 C C . PHE A 1 140 ? 165.344 161.784 191.020 1.00 27.78 140 PHE A C 1
ATOM 1097 O O . PHE A 1 140 ? 164.980 162.956 191.115 1.00 26.83 140 PHE A O 1
ATOM 1105 N N . ALA A 1 141 ? 164.796 160.945 190.149 1.00 30.99 141 ALA A N 1
ATOM 1106 C CA . ALA A 1 141 ? 163.733 161.380 189.260 1.00 28.78 141 ALA A CA 1
ATOM 1107 C C . ALA A 1 141 ? 162.405 161.468 190.010 1.00 32.63 141 ALA A C 1
ATOM 1108 O O . ALA A 1 141 ? 162.271 161.021 191.151 1.00 35.64 141 ALA A O 1
ATOM 1110 N N . ARG A 1 142 ? 161.411 162.064 189.347 1.00 34.18 142 ARG A N 1
ATOM 1111 C CA . ARG A 1 142 ? 160.123 162.309 189.989 1.00 34.94 142 ARG A CA 1
ATOM 1112 C C . ARG A 1 142 ? 159.411 161.009 190.344 1.00 37.61 142 ARG A C 1
ATOM 1113 O O . ARG A 1 142 ? 158.863 160.873 191.444 1.00 39.11 142 ARG A O 1
ATOM 1121 N N . GLY A 1 143 ? 159.413 160.040 189.436 1.00 38.29 143 GLY A N 1
ATOM 1122 C CA . GLY A 1 143 ? 158.778 158.765 189.702 1.00 42.63 143 GLY A CA 1
ATOM 1123 C C . GLY A 1 143 ? 159.753 157.693 190.143 1.00 46.82 143 GLY A C 1
ATOM 1124 O O . GLY A 1 143 ? 159.455 156.499 190.058 1.00 52.10 143 GLY A O 1
ATOM 1125 N N . SER A 1 144 ? 160.924 158.112 190.610 1.00 43.74 144 SER A N 1
ATOM 1126 C CA . SER A 1 144 ? 161.971 157.169 190.975 1.00 44.07 144 SER A CA 1
ATOM 1127 C C . SER A 1 144 ? 161.590 156.376 192.217 1.00 48.95 144 SER A C 1
ATOM 1128 O O . SER A 1 144 ? 161.018 156.914 193.168 1.00 48.18 144 SER A O 1
ATOM 1131 N N . ARG A 1 145 ? 161.920 155.086 192.204 1.00 49.63 145 ARG A N 1
ATOM 1132 C CA . ARG A 1 145 ? 161.732 154.210 193.352 1.00 51.09 145 ARG A CA 1
ATOM 1133 C C . ARG A 1 145 ? 163.046 153.861 194.039 1.00 49.73 145 ARG A C 1
ATOM 1134 O O . ARG A 1 145 ? 163.067 152.978 194.901 1.00 52.41 145 ARG A O 1
ATOM 1142 N N . ALA A 1 146 ? 164.140 154.532 193.683 1.00 48.14 146 ALA A N 1
ATOM 1143 C CA . ALA A 1 146 ? 165.451 154.217 194.242 1.00 45.82 146 ALA A CA 1
ATOM 1144 C C . ALA A 1 146 ? 165.766 155.061 195.476 1.00 44.59 146 ALA A C 1
ATOM 1145 O O . ALA A 1 146 ? 166.056 154.520 196.547 1.00 46.76 146 ALA A O 1
ATOM 1147 N N . THR A 1 147 ? 165.714 156.382 195.342 1.00 40.38 147 THR A N 1
ATOM 1148 C CA . THR A 1 147 ? 166.076 157.276 196.434 1.00 37.96 147 THR A CA 1
ATOM 1149 C C . THR A 1 147 ? 165.451 158.642 196.175 1.00 36.94 147 THR A C 1
ATOM 1150 O O . THR A 1 147 ? 164.780 158.858 195.164 1.00 36.79 147 THR A O 1
ATOM 1154 N N . SER A 1 148 ? 165.662 159.561 197.116 1.00 36.16 148 SER A N 1
ATOM 1155 C CA . SER A 1 148 ? 165.166 160.925 197.013 1.00 29.18 148 SER A CA 1
ATOM 1156 C C . SER A 1 148 ? 166.207 161.880 197.580 1.00 28.81 148 SER A C 1
ATOM 1157 O O . SER A 1 148 ? 166.941 161.539 198.508 1.00 31.98 148 SER A O 1
ATOM 1160 N N . MET A 1 149 ? 166.261 163.085 197.017 1.00 27.08 149 MET A N 1
ATOM 1161 C CA . MET A 1 149 ? 167.240 164.097 197.399 1.00 22.38 149 MET A CA 1
ATOM 1162 C C . MET A 1 149 ? 166.538 165.216 198.156 1.00 21.00 149 MET A C 1
ATOM 1163 O O . MET A 1 149 ? 165.639 165.866 197.615 1.00 22.50 149 MET A O 1
ATOM 1168 N N . TRP A 1 150 ? 166.958 165.451 199.395 1.00 19.85 150 TRP A N 1
ATOM 1169 C CA . TRP A 1 150 ? 166.387 166.494 200.235 1.00 17.17 150 TRP A CA 1
ATOM 1170 C C . TRP A 1 150 ? 167.496 167.392 200.758 1.00 18.01 150 TRP A C 1
ATOM 1171 O O . TRP A 1 150 ? 168.564 166.912 201.140 1.00 22.62 150 TRP A O 1
ATOM 1182 N N . PHE A 1 151 ? 167.241 168.695 200.777 1.00 17.17 151 PHE A N 1
ATOM 1183 C CA . PHE A 1 151 ? 168.168 169.671 201.336 1.00 15.14 151 PHE A CA 1
ATOM 1184 C C . PHE A 1 151 ? 167.554 170.229 202.609 1.00 16.77 151 PHE A C 1
ATOM 1185 O O . PHE A 1 151 ? 166.450 170.776 202.574 1.00 21.27 151 PHE A O 1
ATOM 1193 N N . HIS A 1 152 ? 168.264 170.097 203.725 1.00 16.13 152 HIS A N 1
ATOM 1194 C CA . HIS A 1 152 ? 167.770 170.588 205.009 1.00 15.43 152 HIS A CA 1
ATOM 1195 C C . HIS A 1 152 ? 168.245 172.023 205.193 1.00 16.45 152 HIS A C 1
ATOM 1196 O O . HIS A 1 152 ? 169.355 172.269 205.665 1.00 18.90 152 HIS A O 1
ATOM 1203 N N . ILE A 1 153 ? 167.391 172.975 204.840 1.00 17.06 153 ILE A N 1
ATOM 1204 C CA . ILE A 1 153 ? 167.781 174.372 204.764 1.00 15.45 153 ILE A CA 1
ATOM 1205 C C . ILE A 1 153 ? 167.240 175.175 205.947 1.00 14.73 153 ILE A C 1
ATOM 1206 O O . ILE A 1 153 ? 167.240 176.401 205.910 1.00 16.37 153 ILE A O 1
ATOM 1211 N N . GLY A 1 154 ? 166.796 174.504 206.999 1.00 15.33 154 GLY A N 1
ATOM 1212 C CA . GLY A 1 154 ? 166.288 175.177 208.167 1.00 15.89 154 GLY A CA 1
ATOM 1213 C C . GLY A 1 154 ? 166.906 174.644 209.438 1.00 17.39 154 GLY A C 1
ATOM 1214 O O . GLY A 1 154 ? 167.472 173.550 209.467 1.00 18.65 154 GLY A O 1
ATOM 1215 N N . PRO A 1 155 ? 166.818 175.414 210.522 1.00 18.38 155 PRO A N 1
ATOM 1216 C CA . PRO A 1 155 ? 167.345 174.961 211.811 1.00 17.22 155 PRO A CA 1
ATOM 1217 C C . PRO A 1 155 ? 166.435 174.020 212.587 1.00 18.57 155 PRO A C 1
ATOM 1218 O O . PRO A 1 155 ? 166.784 173.658 213.712 1.00 23.04 155 PRO A O 1
ATOM 1222 N N . ASN A 1 156 ? 165.292 173.604 212.044 1.00 18.50 156 ASN A N 1
ATOM 1223 C CA . ASN A 1 156 ? 164.366 172.780 212.812 1.00 17.89 156 ASN A CA 1
ATOM 1224 C C . ASN A 1 156 ? 163.985 171.504 212.068 1.00 18.57 156 ASN A C 1
ATOM 1225 O O . ASN A 1 156 ? 164.526 171.224 210.995 1.00 19.84 156 ASN A O 1
ATOM 1230 N N . MET A 1 157 ? 163.039 170.742 212.623 1.00 20.41 157 MET A N 1
ATOM 1231 C CA . MET A 1 157 ? 162.936 169.315 212.321 1.00 21.48 157 MET A CA 1
ATOM 1232 C C . MET A 1 157 ? 162.600 169.041 210.857 1.00 25.94 157 MET A C 1
ATOM 1233 O O . MET A 1 157 ? 163.288 168.257 210.192 1.00 32.81 157 MET A O 1
ATOM 1238 N N . HIS A 1 158 ? 161.538 169.654 210.339 1.00 21.03 158 HIS A N 1
ATOM 1239 C CA . HIS A 1 158 ? 160.996 169.279 209.037 1.00 22.71 158 HIS A CA 1
ATOM 1240 C C . HIS A 1 158 ? 161.272 170.321 207.962 1.00 24.25 158 HIS A C 1
ATOM 1241 O O . HIS A 1 158 ? 160.578 170.352 206.943 1.00 24.97 158 HIS A O 1
ATOM 1248 N N . GLN A 1 159 ? 162.268 171.178 208.168 1.00 22.12 159 GLN A N 1
ATOM 1249 C CA . GLN A 1 159 ? 162.510 172.302 207.270 1.00 19.56 159 GLN A CA 1
ATOM 1250 C C . GLN A 1 159 ? 163.472 171.856 206.175 1.00 19.31 159 GLN A C 1
ATOM 1251 O O . GLN A 1 159 ? 164.670 172.137 206.191 1.00 20.63 159 GLN A O 1
ATOM 1257 N N . ARG A 1 160 ? 162.916 171.147 205.198 1.00 20.06 160 ARG A N 1
ATOM 1258 C CA . ARG A 1 160 ? 163.696 170.573 204.116 1.00 21.02 160 ARG A CA 1
ATOM 1259 C C . ARG A 1 160 ? 162.896 170.630 202.824 1.00 21.70 160 ARG A C 1
ATOM 1260 O O . ARG A 1 160 ? 161.665 170.632 202.837 1.00 25.75 160 ARG A O 1
ATOM 1268 N N . GLU A 1 161 ? 163.611 170.652 201.706 1.00 21.54 161 GLU A N 1
ATOM 1269 C CA . GLU A 1 161 ? 163.007 170.773 200.390 1.00 21.57 161 GLU A CA 1
ATOM 1270 C C . GLU A 1 161 ? 163.564 169.695 199.476 1.00 21.04 161 GLU A C 1
ATOM 1271 O O . GLU A 1 161 ? 164.734 169.322 199.573 1.00 23.20 161 GLU A O 1
ATOM 1277 N N . ARG A 1 162 ? 162.720 169.211 198.576 1.00 19.70 162 ARG A N 1
ATOM 1278 C CA . ARG A 1 162 ? 163.075 168.119 197.684 1.00 19.84 162 ARG A CA 1
ATOM 1279 C C . ARG A 1 162 ? 163.566 168.650 196.343 1.00 19.82 162 ARG A C 1
ATOM 1280 O O . ARG A 1 162 ? 163.072 169.664 195.846 1.00 24.93 162 ARG A O 1
ATOM 1288 N N . VAL A 1 163 ? 164.534 167.952 195.759 1.00 19.67 163 VAL A N 1
ATOM 1289 C CA . VAL A 1 163 ? 165.099 168.293 194.460 1.00 21.76 163 VAL A CA 1
ATOM 1290 C C . VAL A 1 163 ? 164.980 167.075 193.555 1.00 22.24 163 VAL A C 1
ATOM 1291 O O . VAL A 1 163 ? 165.354 165.967 193.950 1.00 25.40 163 VAL A O 1
ATOM 1295 N N . PHE A 1 164 ? 164.447 167.277 192.355 1.00 22.02 164 PHE A N 1
ATOM 1296 C CA . PHE A 1 164 ? 164.291 166.218 191.366 1.00 22.67 164 PHE A CA 1
ATOM 1297 C C . PHE A 1 164 ? 165.287 166.428 190.236 1.00 22.93 164 PHE A C 1
ATOM 1298 O O . PHE A 1 164 ? 165.403 167.537 189.707 1.00 26.80 164 PHE A O 1
ATOM 1306 N N . ILE A 1 165 ? 166.000 165.370 189.870 1.00 24.45 165 ILE A N 1
ATOM 1307 C CA . ILE A 1 165 ? 166.844 165.351 188.683 1.00 23.96 165 ILE A CA 1
ATOM 1308 C C . ILE A 1 165 ? 166.379 164.200 187.806 1.00 23.63 165 ILE A C 1
ATOM 1309 O O . ILE A 1 165 ? 166.267 163.065 188.278 1.00 27.32 165 ILE A O 1
ATOM 1314 N N . ALA A 1 166 ? 166.110 164.490 186.540 1.00 24.89 166 ALA A N 1
ATOM 1315 C CA . ALA A 1 166 ? 165.552 163.504 185.628 1.00 26.11 166 ALA A CA 1
ATOM 1316 C C . ALA A 1 166 ? 166.666 162.665 185.003 1.00 26.94 166 ALA A C 1
ATOM 1317 O O . ALA A 1 166 ? 167.839 162.776 185.362 1.00 31.45 166 ALA A O 1
ATOM 1319 N N . THR A 1 167 ? 166.301 161.820 184.043 1.00 26.66 167 THR A N 1
ATOM 1320 C CA . THR A 1 167 ? 167.229 160.894 183.408 1.00 26.75 167 THR A CA 1
ATOM 1321 C C . THR A 1 167 ? 167.765 161.490 182.111 1.00 27.17 167 THR A C 1
ATOM 1322 O O . THR A 1 167 ? 166.991 161.952 181.272 1.00 29.40 167 THR A O 1
ATOM 1326 N N . MET A 1 168 ? 169.091 161.513 181.975 1.00 26.12 168 MET A N 1
ATOM 1327 C CA . MET A 1 168 ? 169.726 162.028 180.734 1.00 28.47 168 MET A CA 1
ATOM 1328 C C . MET A 1 168 ? 170.611 160.916 180.171 1.00 27.30 168 MET A C 1
ATOM 1329 O O . MET A 1 168 ? 171.760 161.218 179.804 1.00 29.15 168 MET A O 1
ATOM 1334 N N . THR A 1 169 ? 170.056 159.719 180.023 1.00 26.63 169 THR A N 1
ATOM 1335 C CA . THR A 1 169 ? 170.791 158.653 179.303 1.00 29.83 169 THR A CA 1
ATOM 1336 C C . THR A 1 169 ? 170.468 158.896 177.826 1.00 34.63 169 THR A C 1
ATOM 1337 O O . THR A 1 169 ? 169.575 159.719 177.563 1.00 42.99 169 THR A O 1
ATOM 1341 N N . ALA A 1 170 ? 171.116 158.196 176.898 1.00 28.46 170 ALA A N 1
ATOM 1342 C CA . ALA A 1 170 ? 170.748 158.353 175.472 1.00 32.65 170 ALA A CA 1
ATOM 1343 C C . ALA A 1 170 ? 169.328 157.820 175.244 1.00 36.79 170 ALA A C 1
ATOM 1344 O O . ALA A 1 170 ? 168.756 158.110 174.180 1.00 38.87 170 ALA A O 1
ATOM 1346 N N . ARG A 1 171 ? 168.776 157.088 176.217 1.00 37.21 171 ARG A N 1
ATOM 1347 C CA . ARG A 1 171 ? 167.416 156.499 176.076 1.00 37.33 171 ARG A CA 1
ATOM 1348 C C . ARG A 1 171 ? 166.330 157.539 176.412 1.00 37.45 171 ARG A C 1
ATOM 1349 O O . ARG A 1 171 ? 165.438 157.717 175.568 1.00 42.28 171 ARG A O 1
ATOM 1357 N N . SER A 1 172 ? 166.386 158.200 177.577 1.00 32.35 172 SER A N 1
ATOM 1358 C CA . SER A 1 172 ? 165.378 159.202 177.872 1.00 33.54 172 SER A CA 1
ATOM 1359 C C . SER A 1 172 ? 165.414 160.350 176.877 1.00 33.55 172 SER A C 1
ATOM 1360 O O . SER A 1 172 ? 164.421 161.071 176.743 1.00 36.64 172 SER A O 1
ATOM 1363 N N . LEU A 1 173 ? 166.533 160.530 176.180 1.00 30.89 173 LEU A N 1
ATOM 1364 C CA . LEU A 1 173 ? 166.648 161.514 175.116 1.00 31.87 173 LEU A CA 1
ATOM 1365 C C . LEU A 1 173 ? 166.239 160.963 173.759 1.00 34.92 173 LEU A C 1
ATOM 1366 O O . LEU A 1 173 ? 166.221 161.719 172.784 1.00 36.45 173 LEU A O 1
ATOM 1371 N N . ASN A 1 174 ? 165.917 159.671 173.680 1.00 34.90 174 ASN A N 1
ATOM 1372 C CA . ASN A 1 174 ? 165.531 158.997 172.441 1.00 35.73 174 ASN A CA 1
ATOM 1373 C C . ASN A 1 174 ? 166.651 158.992 171.406 1.00 35.36 174 ASN A C 1
ATOM 1374 O O . ASN A 1 174 ? 166.390 158.976 170.204 1.00 36.91 174 ASN A O 1
ATOM 1379 N N . LEU A 1 175 ? 167.904 159.001 171.855 1.00 35.94 175 LEU A N 1
ATOM 1380 C CA . LEU A 1 175 ? 169.030 158.785 170.958 1.00 36.49 175 LEU A CA 1
ATOM 1381 C C . LEU A 1 175 ? 169.404 157.318 170.829 1.00 38.62 175 LEU A C 1
ATOM 1382 O O . LEU A 1 175 ? 170.114 156.952 169.887 1.00 39.86 175 LEU A O 1
ATOM 1387 N N . LYS A 1 176 ? 168.953 156.482 171.758 1.00 39.68 176 LYS A N 1
ATOM 1388 C CA . LYS A 1 176 ? 169.153 155.044 171.710 1.00 42.51 176 LYS A CA 1
ATOM 1389 C C . LYS A 1 176 ? 167.799 154.360 171.833 1.00 46.63 176 LYS A C 1
ATOM 1390 O O . LYS A 1 176 ? 166.936 154.810 172.591 1.00 47.56 176 LYS A O 1
ATOM 1396 N N . GLY A 1 177 ? 167.613 153.279 171.075 1.00 50.91 177 GLY A N 1
ATOM 1397 C CA . GLY A 1 177 ? 166.345 152.583 171.034 1.00 53.85 177 GLY A CA 1
ATOM 1398 C C . GLY A 1 177 ? 166.155 151.612 172.186 1.00 56.48 177 GLY A C 1
ATOM 1399 O O . GLY A 1 177 ? 166.993 151.467 173.073 1.00 54.43 177 GLY A O 1
ATOM 1400 N N . GLN A 1 178 ? 165.007 150.933 172.154 1.00 62.87 178 GLN A N 1
ATOM 1401 C CA . GLN A 1 178 ? 164.662 149.977 173.201 1.00 65.14 178 GLN A CA 1
ATOM 1402 C C . GLN A 1 178 ? 165.641 148.809 173.225 1.00 66.54 178 GLN A C 1
ATOM 1403 O O . GLN A 1 178 ? 166.060 148.349 174.294 1.00 65.23 178 GLN A O 1
ATOM 1409 N N . SER A 1 179 ? 166.013 148.311 172.047 1.00 65.61 179 SER A N 1
ATOM 1410 C CA . SER A 1 179 ? 166.982 147.230 171.934 1.00 63.68 179 SER A CA 1
ATOM 1411 C C . SER A 1 179 ? 168.420 147.722 171.938 1.00 63.18 179 SER A C 1
ATOM 1412 O O . SER A 1 179 ? 169.336 146.902 171.818 1.00 63.42 179 SER A O 1
ATOM 1415 N N . GLY A 1 180 ? 168.641 149.026 172.066 1.00 61.70 180 GLY A N 1
ATOM 1416 C CA . GLY A 1 180 ? 169.976 149.579 172.046 1.00 56.12 180 GLY A CA 1
ATOM 1417 C C . GLY A 1 180 ? 170.448 150.070 170.698 1.00 54.63 180 GLY A C 1
ATOM 1418 O O . GLY A 1 180 ? 171.643 150.347 170.547 1.00 53.20 180 GLY A O 1
ATOM 1419 N N . GLU A 1 181 ? 169.561 150.173 169.712 1.00 56.14 181 GLU A N 1
ATOM 1420 C CA . GLU A 1 181 ? 169.953 150.653 168.396 1.00 53.52 181 GLU A CA 1
ATOM 1421 C C . GLU A 1 181 ? 170.137 152.165 168.433 1.00 49.63 181 GLU A C 1
ATOM 1422 O O . GLU A 1 181 ? 169.294 152.894 168.965 1.00 49.78 181 GLU A O 1
ATOM 1428 N N . LEU A 1 182 ? 171.255 152.631 167.887 1.00 47.32 182 LEU A N 1
ATOM 1429 C CA . LEU A 1 182 ? 171.583 154.045 167.927 1.00 42.21 182 LEU A CA 1
ATOM 1430 C C . LEU A 1 182 ? 170.745 154.829 166.924 1.00 40.91 182 LEU A C 1
ATOM 1431 O O . LEU A 1 182 ? 170.228 154.288 165.943 1.00 43.58 182 LEU A O 1
ATOM 1436 N N . LEU A 1 183 ? 170.612 156.126 167.186 1.00 38.78 183 LEU A N 1
ATOM 1437 C CA . LEU A 1 183 ? 170.036 157.026 166.198 1.00 36.53 183 LEU A CA 1
ATOM 1438 C C . LEU A 1 183 ? 170.896 157.028 164.941 1.00 36.81 183 LEU A C 1
ATOM 1439 O O . LEU A 1 183 ? 172.126 157.070 165.009 1.00 38.63 183 LEU A O 1
ATOM 1444 N N . SER A 1 184 ? 170.245 156.965 163.787 1.00 37.69 184 SER A N 1
ATOM 1445 C CA . SER A 1 184 ? 170.925 156.737 162.522 1.00 35.21 184 SER A CA 1
ATOM 1446 C C . SER A 1 184 ? 170.888 157.985 161.651 1.00 35.40 184 SER A C 1
ATOM 1447 O O . SER A 1 184 ? 169.875 158.687 161.590 1.00 36.90 184 SER A O 1
ATOM 1450 N N . LEU A 1 185 ?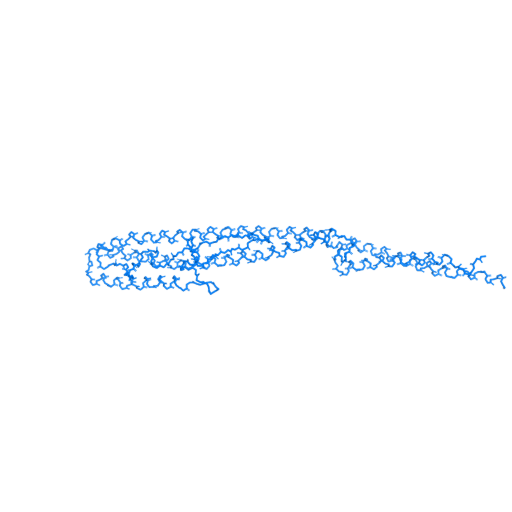 172.008 158.252 160.984 1.00 34.18 185 LEU A N 1
ATOM 1451 C CA . LEU A 1 185 ? 172.120 159.326 160.006 1.00 32.29 185 LEU A CA 1
ATOM 1452 C C . LEU A 1 185 ? 172.621 158.803 158.666 1.00 32.41 185 LEU A C 1
ATOM 1453 O O . LEU A 1 185 ? 173.093 159.583 157.837 1.00 34.05 185 LEU A O 1
ATOM 1458 N N . SER A 1 186 ? 172.530 157.493 158.442 1.00 34.62 186 SER A N 1
ATOM 1459 C CA . SER A 1 186 ? 173.138 156.861 157.280 1.00 33.62 186 SER A CA 1
ATOM 1460 C C . SER A 1 186 ? 172.321 157.018 156.005 1.00 34.62 186 SER A C 1
ATOM 1461 O O . SER A 1 186 ? 172.836 156.721 154.923 1.00 37.20 186 SER A O 1
ATOM 1464 N N . THR A 1 187 ? 171.070 157.458 156.096 1.00 33.80 187 THR A N 1
ATOM 1465 C CA . THR A 1 187 ? 170.261 157.745 154.921 1.00 33.12 187 THR A CA 1
ATOM 1466 C C . THR A 1 187 ? 169.703 159.156 155.030 1.00 33.42 187 THR A C 1
ATOM 1467 O O . THR A 1 187 ? 169.551 159.703 156.123 1.00 31.95 187 THR A O 1
ATOM 1471 N N . ALA A 1 188 ? 169.406 159.743 153.870 1.00 34.11 188 ALA A N 1
ATOM 1472 C CA . ALA A 1 188 ? 168.895 161.109 153.842 1.00 32.27 188 ALA A CA 1
ATOM 1473 C C . ALA A 1 188 ? 167.557 161.218 154.562 1.00 35.74 188 ALA A C 1
ATOM 1474 O O . ALA A 1 188 ? 167.314 162.184 155.294 1.00 35.31 188 ALA A O 1
ATOM 1476 N N . ASP A 1 189 ? 166.673 160.240 154.362 1.00 37.02 189 ASP A N 1
ATOM 1477 C CA . ASP A 1 189 ? 165.369 160.281 155.015 1.00 38.05 189 ASP A CA 1
ATOM 1478 C C . ASP A 1 189 ? 165.498 160.161 156.527 1.00 36.74 189 ASP A C 1
ATOM 1479 O O . ASP A 1 189 ? 164.828 160.885 157.270 1.00 37.22 189 ASP A O 1
ATOM 1484 N N . LYS A 1 190 ? 166.351 159.253 157.002 1.00 35.09 190 LYS A N 1
ATOM 1485 C CA . LYS A 1 190 ? 166.512 159.076 158.440 1.00 35.19 190 LYS A CA 1
ATOM 1486 C C . LYS A 1 190 ? 167.240 160.250 159.076 1.00 35.17 190 LYS A C 1
ATOM 1487 O O . LYS A 1 190 ? 166.962 160.593 160.229 1.00 34.62 190 LYS A O 1
ATOM 1493 N N . SER A 1 191 ? 168.180 160.865 158.355 1.00 33.67 191 SER A N 1
ATOM 1494 C CA . SER A 1 191 ? 168.829 162.064 158.870 1.00 30.79 191 SER A CA 1
ATOM 1495 C C . SER A 1 191 ? 167.825 163.192 159.048 1.00 30.08 191 SER A C 1
ATOM 1496 O O . SER A 1 191 ? 167.872 163.924 160.041 1.00 27.92 191 SER A O 1
ATOM 1499 N N . ASN A 1 192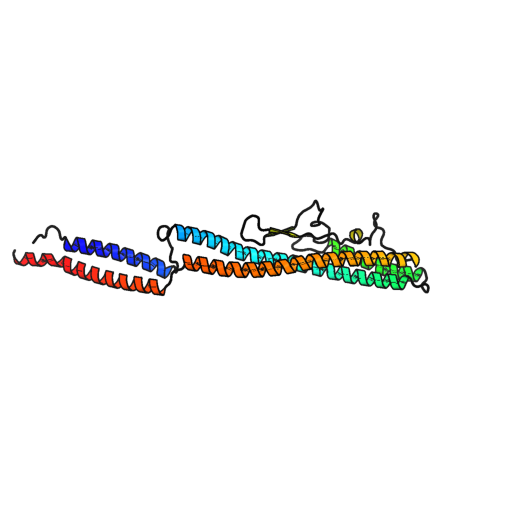 ? 166.909 163.347 158.089 1.00 30.15 192 ASN A N 1
ATOM 1500 C CA . ASN A 1 192 ? 165.879 164.372 158.204 1.00 30.14 192 ASN A CA 1
ATOM 1501 C C . ASN A 1 192 ? 164.980 164.117 159.407 1.00 31.37 192 ASN A C 1
ATOM 1502 O O . ASN A 1 192 ? 164.648 165.048 160.148 1.00 32.31 192 ASN A O 1
ATOM 1507 N N . ASP A 1 193 ? 164.593 162.859 159.630 1.00 31.09 193 ASP A N 1
ATOM 1508 C CA . ASP A 1 193 ? 163.784 162.535 160.800 1.00 31.30 193 ASP A CA 1
ATOM 1509 C C . ASP A 1 193 ? 164.564 162.712 162.094 1.00 32.02 193 ASP A C 1
ATOM 1510 O O . ASP A 1 193 ? 163.965 162.959 163.145 1.00 32.35 193 ASP A O 1
ATOM 1515 N N . ALA A 1 194 ? 165.889 162.573 162.041 1.00 30.82 194 ALA A N 1
ATOM 1516 C CA . ALA A 1 194 ? 166.711 162.721 163.234 1.00 28.51 194 ALA A CA 1
ATOM 1517 C C . ALA A 1 194 ? 166.794 164.163 163.706 1.00 28.52 194 ALA A C 1
ATOM 1518 O O . ALA A 1 194 ? 167.192 164.403 164.849 1.00 30.20 194 ALA A O 1
ATOM 1520 N N . ILE A 1 195 ? 166.445 165.124 162.850 1.00 26.98 195 ILE A N 1
ATOM 1521 C CA . ILE A 1 195 ? 166.441 166.525 163.256 1.00 27.52 195 ILE A CA 1
ATOM 1522 C C . ILE A 1 195 ? 165.384 166.770 164.326 1.00 29.32 195 ILE A C 1
ATOM 1523 O O . ILE A 1 195 ? 165.637 167.462 165.320 1.00 30.61 195 ILE A O 1
ATOM 1528 N N . GLY A 1 196 ? 164.191 166.196 164.152 1.00 28.53 196 GLY A N 1
ATOM 1529 C CA . GLY A 1 196 ? 163.148 166.362 165.151 1.00 27.61 196 GLY A CA 1
ATOM 1530 C C . GLY A 1 196 ? 163.482 165.699 166.474 1.00 28.54 196 GLY A C 1
ATOM 1531 O O . GLY A 1 196 ? 163.216 166.257 167.545 1.00 29.91 196 GLY A O 1
ATOM 1532 N N . THR A 1 197 ? 164.058 164.497 166.422 1.00 26.40 197 THR A N 1
ATOM 1533 C CA . THR A 1 197 ? 164.447 163.812 167.649 1.00 26.75 197 THR A CA 1
ATOM 1534 C C . THR A 1 197 ? 165.488 164.616 168.416 1.00 26.27 197 THR A C 1
ATOM 1535 O O . THR A 1 197 ? 165.404 164.753 169.643 1.00 27.13 197 THR A O 1
ATOM 1539 N N . LEU A 1 198 ? 166.469 165.168 167.706 1.00 25.52 198 LEU A N 1
ATOM 1540 C CA . LEU A 1 198 ? 167.488 165.977 168.362 1.00 24.53 198 LEU A CA 1
ATOM 1541 C C . LEU A 1 198 ? 166.898 167.268 168.914 1.00 24.93 198 LEU A C 1
ATOM 1542 O O . LEU A 1 198 ? 167.308 167.734 169.981 1.00 25.58 198 LEU A O 1
ATOM 1547 N N . ASP A 1 199 ? 165.924 167.854 168.213 1.00 24.88 199 ASP A N 1
ATOM 1548 C CA . ASP A 1 199 ? 165.244 169.029 168.749 1.00 25.91 199 ASP A CA 1
ATOM 1549 C C . ASP A 1 199 ? 164.534 168.708 170.059 1.00 24.89 199 ASP A C 1
ATOM 1550 O O . ASP A 1 199 ? 164.611 169.478 171.026 1.00 22.58 199 ASP A O 1
ATOM 1555 N N . ALA A 1 200 ? 163.850 167.563 170.114 1.00 24.38 200 ALA A N 1
ATOM 1556 C CA . ALA A 1 200 ? 163.174 167.161 171.344 1.00 20.72 200 ALA A CA 1
ATOM 1557 C C . ALA A 1 200 ? 164.169 166.903 172.472 1.00 21.76 200 ALA A C 1
ATOM 1558 O O . ALA A 1 200 ? 163.906 167.240 173.634 1.00 21.90 200 ALA A O 1
ATOM 1560 N N . ALA A 1 201 ? 165.312 166.289 172.153 1.00 22.98 201 ALA A N 1
ATOM 1561 C CA . ALA A 1 201 ? 166.331 166.046 173.172 1.00 20.56 201 ALA A CA 1
ATOM 1562 C C . ALA A 1 201 ? 166.916 167.352 173.703 1.00 19.57 201 ALA A C 1
ATOM 1563 O O . ALA A 1 201 ? 167.171 167.486 174.908 1.00 19.89 201 ALA A O 1
ATOM 1565 N N . LEU A 1 202 ? 167.140 168.326 172.816 1.00 18.92 202 LEU A N 1
ATOM 1566 C CA . LEU A 1 202 ? 167.593 169.642 173.254 1.00 20.21 202 LEU A CA 1
ATOM 1567 C C . LEU A 1 202 ? 166.557 170.307 174.150 1.00 20.40 202 LEU A C 1
ATOM 1568 O O . LEU A 1 202 ? 166.911 170.952 175.143 1.00 19.73 202 LEU A O 1
ATOM 1573 N N . THR A 1 203 ? 165.272 170.154 173.819 1.00 18.83 203 THR A N 1
ATOM 1574 C CA . THR A 1 203 ? 164.211 170.685 174.672 1.00 17.87 203 THR A CA 1
ATOM 1575 C C . THR A 1 203 ? 164.241 170.053 176.060 1.00 18.08 203 THR A C 1
ATOM 1576 O O . THR A 1 203 ? 164.091 170.747 177.073 1.00 18.31 203 THR A O 1
ATOM 1580 N N . ARG A 1 204 ? 164.432 168.735 176.127 1.00 19.10 204 ARG A N 1
ATOM 1581 C CA . ARG A 1 204 ? 164.495 168.065 177.425 1.00 18.39 204 ARG A CA 1
ATOM 1582 C C . ARG A 1 204 ? 165.685 168.546 178.250 1.00 18.06 204 ARG A C 1
ATOM 1583 O O . ARG A 1 204 ? 165.557 168.808 179.456 1.00 21.05 204 ARG A O 1
ATOM 1591 N N . ILE A 1 205 ? 166.851 168.685 177.614 1.00 17.40 205 ILE A N 1
ATOM 1592 C CA . ILE A 1 205 ? 168.031 169.158 178.335 1.00 16.92 205 ILE A CA 1
ATOM 1593 C C . ILE A 1 205 ? 167.835 170.593 178.818 1.00 16.35 205 ILE A C 1
ATOM 1594 O O . ILE A 1 205 ? 168.221 170.942 179.940 1.00 18.34 205 ILE A O 1
ATOM 1599 N N . SER A 1 206 ? 167.232 171.447 177.983 1.00 15.00 206 SER A N 1
ATOM 1600 C CA . SER A 1 206 ? 166.963 172.825 178.387 1.00 16.13 206 SER A CA 1
ATOM 1601 C C . SER A 1 206 ? 165.995 172.890 179.561 1.00 16.38 206 SER A C 1
ATOM 1602 O O . SER A 1 206 ? 166.154 173.723 180.461 1.00 16.99 206 SER A O 1
ATOM 1605 N N . LYS A 1 207 ? 164.966 172.039 179.555 1.00 15.75 207 LYS A N 1
ATOM 1606 C CA . LYS A 1 207 ? 164.044 171.998 180.684 1.00 15.27 207 LYS A CA 1
ATOM 1607 C C . LYS A 1 207 ? 164.768 171.606 181.964 1.00 16.41 207 LYS A C 1
ATOM 1608 O O . LYS A 1 207 ? 164.540 172.199 183.028 1.00 17.27 207 LYS A O 1
ATOM 1614 N N . GLN A 1 208 ? 165.650 170.610 181.880 1.00 16.90 208 GLN A N 1
ATOM 1615 C CA . GLN A 1 208 ? 166.412 170.219 183.060 1.00 16.95 208 GLN A CA 1
ATOM 1616 C C . GLN A 1 208 ? 167.290 171.363 183.560 1.00 17.63 208 GLN A C 1
ATOM 1617 O O . GLN A 1 208 ? 167.367 171.615 184.770 1.00 18.77 208 GLN A O 1
ATOM 1623 N N . ARG A 1 209 ? 167.953 172.072 182.641 1.00 16.05 209 ARG A N 1
ATOM 1624 C CA . ARG A 1 209 ? 168.779 173.208 183.044 1.00 17.63 209 ARG A CA 1
ATOM 1625 C C . ARG A 1 209 ? 167.939 174.286 183.719 1.00 16.54 209 ARG A C 1
ATOM 1626 O O . ARG A 1 209 ? 168.375 174.897 184.699 1.00 17.26 209 ARG A O 1
ATOM 1634 N N . ALA A 1 210 ? 166.738 174.529 183.190 1.00 15.00 210 ALA A N 1
ATOM 1635 C CA . ALA A 1 210 ? 165.832 175.537 183.790 1.00 14.00 210 ALA A CA 1
ATOM 1636 C C . ALA A 1 210 ? 165.453 175.128 185.218 1.00 14.64 210 ALA A C 1
ATOM 1637 O O . ALA A 1 210 ? 165.492 175.997 186.108 1.00 14.99 210 ALA A O 1
ATOM 1639 N N . ASN A 1 211 ? 165.113 173.855 185.425 1.00 14.62 211 ASN A N 1
ATOM 1640 C CA . ASN A 1 211 ? 164.745 173.356 186.778 1.00 14.63 211 ASN A CA 1
ATOM 1641 C C . ASN A 1 211 ? 165.911 173.575 187.752 1.00 15.79 211 ASN A C 1
ATOM 1642 O O . ASN A 1 211 ? 165.667 174.102 188.847 1.00 15.97 211 ASN A O 1
ATOM 1647 N N . LEU A 1 212 ? 167.128 173.195 187.359 1.00 16.54 212 LEU A N 1
ATOM 1648 C CA . LEU A 1 212 ? 168.317 173.359 188.238 1.00 15.98 212 LEU A CA 1
ATOM 1649 C C . LEU A 1 212 ? 168.568 174.849 188.502 1.00 14.70 212 LEU A C 1
ATOM 1650 O O . LEU A 1 212 ? 168.903 175.187 189.647 1.00 14.97 212 LEU A O 1
ATOM 1655 N N . GLY A 1 213 ? 168.427 175.696 187.480 1.00 14.46 213 GLY A N 1
ATOM 1656 C CA . GLY A 1 213 ? 168.601 177.150 187.658 1.00 12.77 213 GLY A CA 1
ATOM 1657 C C . GLY A 1 213 ? 167.648 177.682 188.708 1.00 14.23 213 GLY A C 1
ATOM 1658 O O . GLY A 1 213 ? 168.099 178.451 189.574 1.00 15.47 213 GLY A O 1
ATOM 1659 N N . ALA A 1 214 ? 166.373 177.296 188.626 1.00 14.05 214 ALA A N 1
ATOM 1660 C CA . ALA A 1 214 ? 165.397 177.697 189.634 1.00 13.72 214 ALA A CA 1
ATOM 1661 C C . ALA A 1 214 ? 165.798 177.198 191.017 1.00 15.08 214 ALA A C 1
ATOM 1662 O O . ALA A 1 214 ? 165.718 177.944 192.006 1.00 17.33 214 ALA A O 1
ATOM 1664 N N . TYR A 1 215 ? 166.241 175.941 191.097 1.00 14.17 215 TYR A N 1
ATOM 1665 C CA . TYR A 1 215 ? 166.703 175.377 192.394 1.00 13.00 215 TYR A CA 1
ATOM 1666 C C . TYR A 1 215 ? 167.829 176.247 192.962 1.00 15.08 215 TYR A C 1
ATOM 1667 O O . TYR A 1 215 ? 167.771 176.585 194.155 1.00 17.14 215 TYR A O 1
ATOM 1676 N N . PHE A 1 216 ? 168.819 176.589 192.134 1.00 14.54 216 PHE A N 1
ATOM 1677 C CA . PHE A 1 216 ? 169.976 177.407 192.589 1.00 14.97 216 PHE A CA 1
ATOM 1678 C C . PHE A 1 216 ? 169.520 178.797 193.051 1.00 16.58 216 PHE A C 1
ATOM 1679 O O . PHE A 1 216 ? 169.984 179.248 194.112 1.00 17.07 216 PHE A O 1
ATOM 1687 N N . ASN A 1 217 ? 168.660 179.458 192.271 1.00 16.91 217 ASN A N 1
ATOM 1688 C CA . ASN A 1 217 ? 168.158 180.810 192.636 1.00 17.38 217 ASN A CA 1
ATOM 1689 C C . ASN A 1 217 ? 167.476 180.745 194.005 1.00 16.85 217 ASN A C 1
ATOM 1690 O O . ASN A 1 217 ? 167.757 181.619 194.840 1.00 17.97 217 ASN A O 1
ATOM 1695 N N . ARG A 1 218 ? 166.622 179.743 194.220 1.00 13.97 218 ARG A N 1
ATOM 1696 C CA . ARG A 1 218 ? 165.957 179.593 195.506 1.00 13.00 218 ARG A CA 1
ATOM 1697 C C . ARG A 1 218 ? 166.962 179.365 196.626 1.00 14.30 21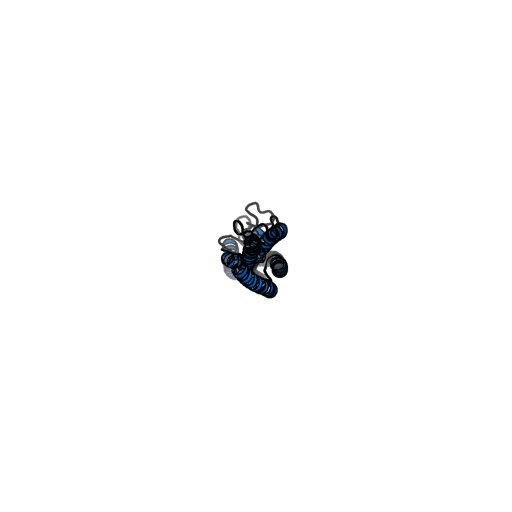8 ARG A C 1
ATOM 1698 O O . ARG A 1 218 ? 166.817 179.920 197.721 1.00 15.53 218 ARG A O 1
ATOM 1706 N N . LEU A 1 219 ? 167.980 178.540 196.380 1.00 15.75 219 LEU A N 1
ATOM 1707 C CA . LEU A 1 219 ? 168.985 178.301 197.410 1.00 13.08 219 LEU A CA 1
ATOM 1708 C C . LEU A 1 219 ? 169.756 179.574 197.735 1.00 14.31 219 LEU A C 1
ATOM 1709 O O . LEU A 1 219 ? 170.129 179.800 198.889 1.00 14.86 219 LEU A O 1
ATOM 1714 N N . GLU A 1 220 ? 170.015 180.412 196.727 1.00 15.60 220 GLU A N 1
ATOM 1715 C CA . GLU A 1 220 ? 170.664 181.698 196.974 1.00 15.88 220 GLU A CA 1
ATOM 1716 C C . GLU A 1 220 ? 169.838 182.556 197.923 1.00 16.56 220 GLU A C 1
ATOM 1717 O O . GLU A 1 220 ? 170.357 183.098 198.913 1.00 15.92 220 GLU A O 1
ATOM 1723 N N . HIS A 1 221 ? 168.541 182.690 197.628 1.00 15.60 221 HIS A N 1
ATOM 1724 C CA . HIS A 1 221 ? 167.666 183.474 198.497 1.00 14.15 221 HIS A CA 1
ATOM 1725 C C . HIS A 1 221 ? 167.617 182.889 199.904 1.00 13.37 221 HIS A C 1
ATOM 1726 O O . HIS A 1 221 ? 167.656 183.629 200.897 1.00 13.46 221 HIS A O 1
ATOM 1733 N N . ALA A 1 222 ? 167.543 181.560 200.006 1.00 11.90 222 ALA A N 1
ATOM 1734 C CA . ALA A 1 222 ? 167.490 180.912 201.311 1.00 11.28 222 ALA A CA 1
ATOM 1735 C C . ALA A 1 222 ? 168.764 181.160 202.112 1.00 13.40 222 ALA A C 1
ATOM 1736 O O . ALA A 1 222 ? 168.703 181.391 203.322 1.00 13.80 222 ALA A O 1
ATOM 1738 N N . ALA A 1 223 ? 169.928 181.114 201.457 1.00 14.15 223 ALA A N 1
ATOM 1739 C CA . ALA A 1 223 ? 171.190 181.368 202.149 1.00 13.38 223 ALA A CA 1
ATOM 1740 C C . ALA A 1 223 ? 171.278 182.804 202.654 1.00 13.73 223 ALA A C 1
ATOM 1741 O O . ALA A 1 223 ? 171.744 183.049 203.778 1.00 14.27 223 ALA A O 1
ATOM 1743 N N . LYS A 1 224 ? 170.846 183.771 201.838 1.00 14.46 224 LYS A N 1
ATOM 1744 C CA . LYS A 1 224 ? 170.839 185.155 202.310 1.00 13.20 224 LYS A CA 1
ATOM 1745 C C . LYS A 1 224 ? 169.917 185.320 203.513 1.00 13.45 224 LYS A C 1
ATOM 1746 O O . LYS A 1 224 ? 170.287 185.953 204.516 1.00 14.39 224 LYS A O 1
ATOM 1752 N N . GLY A 1 225 ? 168.720 184.734 203.439 1.00 11.50 225 GLY A N 1
ATOM 1753 C CA . GLY A 1 225 ? 167.808 184.798 204.567 1.00 10.56 225 GLY A CA 1
ATOM 1754 C C . GLY A 1 225 ? 168.370 184.147 205.815 1.00 12.73 225 GLY A C 1
ATOM 1755 O O . GLY A 1 225 ? 168.191 184.654 206.923 1.00 14.48 225 GLY A O 1
ATOM 1756 N N . LEU A 1 226 ? 169.056 183.013 205.654 1.00 13.06 226 LEU A N 1
ATOM 1757 C CA . LEU A 1 226 ? 169.625 182.312 206.799 1.00 11.58 226 LEU A CA 1
ATOM 1758 C C . LEU A 1 226 ? 170.712 183.135 207.473 1.00 13.08 226 LEU A C 1
ATOM 1759 O O . LEU A 1 226 ? 170.776 183.185 208.704 1.00 13.36 226 LEU A O 1
ATOM 1764 N N . MET A 1 227 ? 171.576 183.786 206.685 1.00 14.04 227 MET A N 1
ATOM 1765 C CA . MET A 1 227 ? 172.583 184.670 207.272 1.00 14.00 227 MET A CA 1
ATOM 1766 C C . MET A 1 227 ? 171.941 185.821 208.040 1.00 14.52 227 MET A C 1
ATOM 1767 O O . MET A 1 227 ? 172.364 186.145 209.160 1.00 16.11 227 MET A O 1
ATOM 1772 N N . ASN A 1 228 ? 170.916 186.450 207.458 1.00 14.07 228 ASN A N 1
ATOM 1773 C CA . ASN A 1 228 ? 170.254 187.554 208.151 1.00 13.66 228 ASN A CA 1
ATOM 1774 C C . ASN A 1 228 ? 169.611 187.083 209.456 1.00 13.63 228 ASN A C 1
ATOM 1775 O O . ASN A 1 228 ? 169.742 187.736 210.503 1.00 12.97 228 ASN A O 1
ATOM 1780 N N . ALA A 1 229 ? 168.939 185.930 209.418 1.00 14.04 229 ALA A N 1
ATOM 1781 C CA . ALA A 1 229 ? 168.302 185.406 210.620 1.00 13.94 229 ALA A CA 1
ATOM 1782 C C . ALA A 1 229 ? 169.333 185.056 211.684 1.00 13.52 229 ALA A C 1
ATOM 1783 O O . ALA A 1 229 ? 169.118 185.312 212.872 1.00 13.88 229 ALA A O 1
ATOM 1785 N N . TYR A 1 230 ? 170.455 184.463 211.278 1.00 12.92 230 TYR A N 1
ATOM 1786 C CA . TYR A 1 230 ? 171.494 184.104 212.234 1.00 13.99 230 TYR A CA 1
ATOM 1787 C C . TYR A 1 230 ? 172.063 185.338 212.923 1.00 14.88 230 TYR A C 1
ATOM 1788 O O . TYR A 1 230 ? 172.283 185.330 214.140 1.00 14.39 230 TYR A O 1
ATOM 1797 N N . GLU A 1 231 ? 172.309 186.411 212.161 1.00 13.95 231 GLU A N 1
ATOM 1798 C CA . GLU A 1 231 ? 172.792 187.645 212.778 1.00 15.17 231 GLU A CA 1
ATOM 1799 C C . GLU A 1 231 ? 171.785 188.198 213.783 1.00 15.70 231 GLU A C 1
ATOM 1800 O O . GLU A 1 231 ? 172.155 188.601 214.896 1.00 15.39 231 GLU A O 1
ATOM 1806 N N . ASN A 1 232 ? 170.502 188.216 213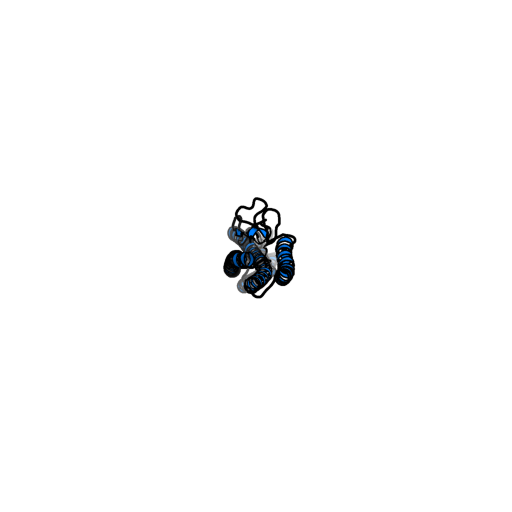.415 1.00 14.15 232 ASN A N 1
ATOM 1807 C CA . ASN A 1 232 ? 169.495 188.722 214.343 1.00 13.58 232 ASN A CA 1
ATOM 1808 C C . ASN A 1 232 ? 169.416 187.867 215.606 1.00 14.29 232 ASN A C 1
ATOM 1809 O O . ASN A 1 232 ? 169.288 188.393 216.721 1.00 14.83 232 ASN A O 1
ATOM 1814 N N . THR A 1 233 ? 169.490 186.546 215.451 1.00 14.20 233 THR A N 1
ATOM 1815 C CA . THR A 1 233 ? 169.361 185.653 216.596 1.00 14.01 233 THR A CA 1
ATOM 1816 C C . THR A 1 233 ? 170.562 185.766 217.520 1.00 15.09 233 THR A C 1
ATOM 1817 O O . THR A 1 233 ? 170.418 185.687 218.745 1.00 16.76 233 THR A O 1
ATOM 1821 N N . GLN A 1 234 ? 171.755 185.951 216.956 1.00 13.98 234 GLN A N 1
ATOM 1822 C CA . GLN A 1 234 ? 172.917 186.200 217.797 1.00 13.59 234 GLN A CA 1
ATOM 1823 C C . GLN A 1 234 ? 172.761 187.506 218.561 1.00 16.46 234 GLN A C 1
ATOM 1824 O O . GLN A 1 234 ? 173.096 187.580 219.749 1.00 17.77 234 GLN A O 1
ATOM 1830 N N . ALA A 1 235 ? 172.233 188.543 217.904 1.00 13.99 235 ALA A N 1
ATOM 1831 C CA . ALA A 1 235 ? 171.990 189.800 218.606 1.00 14.63 235 ALA A CA 1
ATOM 1832 C C . ALA A 1 235 ? 171.065 189.592 219.801 1.00 18.12 235 ALA A C 1
ATOM 1833 O O . ALA A 1 235 ? 171.365 190.034 220.916 1.00 19.64 235 ALA A O 1
ATOM 1835 N N . SER A 1 236 ? 169.953 188.880 219.595 1.00 17.12 236 SER A N 1
ATOM 1836 C CA . SER A 1 236 ? 169.006 188.650 220.688 1.00 16.16 236 SER A CA 1
ATOM 1837 C C . SER A 1 236 ? 169.630 187.824 221.813 1.00 18.61 236 SER A C 1
ATOM 1838 O O . SER A 1 236 ? 169.500 188.161 223.000 1.00 19.95 236 SER A O 1
ATOM 1841 N N . GLU A 1 237 ? 170.325 186.739 221.455 1.00 18.31 237 GLU A N 1
ATOM 1842 C CA . GLU A 1 237 ? 170.921 185.866 222.461 1.00 18.10 237 GLU A CA 1
ATOM 1843 C C . GLU A 1 237 ? 171.958 186.602 223.295 1.00 19.89 237 GLU A C 1
ATOM 1844 O O . GLU A 1 237 ? 171.997 186.450 224.521 1.00 20.74 237 GLU A O 1
ATOM 1850 N N . SER A 1 238 ? 172.810 187.406 222.652 1.00 18.24 238 SER A N 1
ATOM 1851 C CA . SER A 1 238 ? 173.803 188.163 223.404 1.00 20.87 238 SER A CA 1
ATOM 1852 C C . SER A 1 238 ? 173.146 189.243 224.251 1.00 20.50 238 SER A C 1
ATOM 1853 O O . SER A 1 238 ? 173.616 189.540 225.355 1.00 21.02 238 SER A O 1
ATOM 1856 N N . ARG A 1 239 ? 172.058 189.840 223.759 1.00 19.59 239 ARG A N 1
ATOM 1857 C CA . ARG A 1 239 ? 171.334 190.811 224.570 1.00 21.35 239 ARG A CA 1
ATOM 1858 C C . ARG A 1 239 ? 170.768 190.177 225.831 1.00 21.20 239 ARG A C 1
ATOM 1859 O O . ARG A 1 239 ? 170.630 190.854 226.855 1.00 21.61 239 ARG A O 1
ATOM 1867 N N . ILE A 1 240 ? 170.440 188.889 225.785 1.00 21.80 240 ILE A N 1
ATOM 1868 C CA . ILE A 1 240 ? 169.878 188.233 226.964 1.00 20.07 240 ILE A CA 1
ATOM 1869 C C . ILE A 1 240 ? 170.962 187.686 227.891 1.00 21.51 240 ILE A C 1
ATOM 1870 O O . ILE A 1 240 ? 170.827 187.748 229.113 1.00 24.17 240 ILE A O 1
ATOM 1875 N N . ARG A 1 241 ? 172.057 187.155 227.350 1.00 22.31 241 ARG A N 1
ATOM 1876 C CA . ARG A 1 241 ? 173.014 186.398 228.149 1.00 22.54 241 ARG A CA 1
ATOM 1877 C C . ARG A 1 241 ? 174.334 187.112 228.417 1.00 23.12 241 ARG A C 1
ATOM 1878 O O . ARG A 1 241 ? 174.924 186.901 229.477 1.00 23.79 241 ARG A O 1
ATOM 1886 N N . ASP A 1 242 ? 174.820 187.936 227.496 1.00 24.04 242 ASP A N 1
ATOM 1887 C CA . ASP A 1 242 ? 176.142 188.531 227.643 1.00 24.38 242 ASP A CA 1
ATOM 1888 C C . ASP A 1 242 ? 176.123 189.691 228.632 1.00 25.54 242 ASP A C 1
ATOM 1889 O O . ASP A 1 242 ? 175.150 190.444 228.715 1.00 28.14 242 ASP A O 1
ATOM 1894 N N . ALA A 1 243 ? 177.207 189.821 229.390 1.00 26.13 243 ALA A N 1
ATOM 1895 C CA . ALA A 1 243 ? 177.320 190.870 230.391 1.00 26.13 243 ALA A CA 1
ATOM 1896 C C . ALA A 1 243 ? 177.772 192.178 229.758 1.00 26.79 243 ALA A C 1
ATOM 1897 O O . ALA A 1 243 ? 178.613 192.191 228.856 1.00 27.58 243 ALA A O 1
ATOM 1899 N N . ASP A 1 244 ? 177.193 193.280 230.228 1.00 28.88 244 ASP A N 1
ATOM 1900 C CA . ASP A 1 244 ? 177.706 194.612 229.934 1.00 27.31 244 ASP A CA 1
ATOM 1901 C C . ASP A 1 244 ? 178.837 194.917 230.907 1.00 27.38 244 ASP A C 1
ATOM 1902 O O . ASP A 1 244 ? 178.611 195.012 232.116 1.00 28.89 244 ASP A O 1
ATOM 1907 N N . MET A 1 245 ? 180.050 195.075 230.380 1.00 26.30 245 MET A N 1
ATOM 1908 C CA . MET A 1 245 ? 181.228 195.141 231.236 1.00 26.01 245 MET A CA 1
ATOM 1909 C C . MET A 1 245 ? 181.361 196.473 231.963 1.00 26.11 245 MET A C 1
ATOM 1910 O O . MET A 1 245 ? 181.930 196.512 233.056 1.00 25.47 245 MET A O 1
ATOM 1915 N N . ALA A 1 246 ? 180.848 197.566 231.394 1.00 27.70 246 ALA A N 1
ATOM 1916 C CA . ALA A 1 246 ? 180.927 198.851 232.083 1.00 24.41 246 ALA A CA 1
ATOM 1917 C C . ALA A 1 246 ? 180.096 198.840 233.363 1.00 26.63 246 ALA A C 1
ATOM 1918 O O . ALA A 1 246 ? 180.590 199.190 234.444 1.00 28.52 246 ALA A O 1
ATOM 1920 N N . GLU A 1 247 ? 178.836 198.404 233.263 1.00 26.76 247 GLU A N 1
ATOM 1921 C CA . GLU A 1 247 ? 177.984 198.302 234.445 1.00 28.56 247 GLU A CA 1
ATOM 1922 C C . GLU A 1 247 ? 178.569 197.343 235.467 1.00 28.52 247 GLU A C 1
ATOM 1923 O O . GLU A 1 247 ? 178.530 197.604 236.678 1.00 30.62 247 GLU A O 1
ATOM 1929 N N . GLU A 1 248 ? 179.103 196.217 234.997 1.00 26.26 248 GLU A N 1
ATOM 1930 C CA . GLU A 1 248 ? 179.669 195.231 235.904 1.00 25.84 248 GLU A CA 1
ATOM 1931 C C . GLU A 1 248 ? 180.882 195.783 236.638 1.00 25.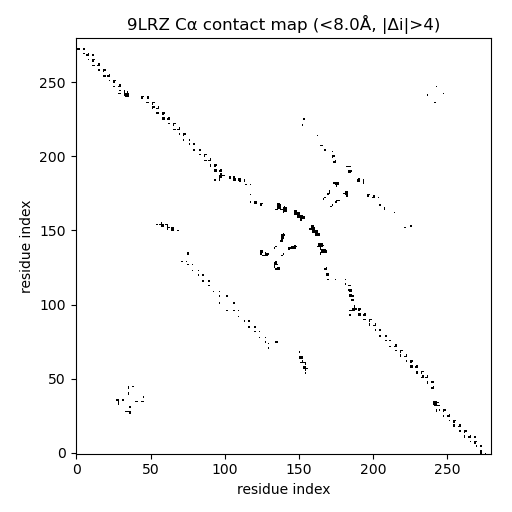90 248 GLU A C 1
ATOM 1932 O O . GLU A 1 248 ? 181.057 195.522 237.831 1.00 27.01 248 GLU A O 1
ATOM 1938 N N . THR A 1 249 ? 181.730 196.550 235.945 1.00 25.11 249 THR A N 1
ATOM 1939 C CA . THR A 1 249 ? 182.866 197.179 236.613 1.00 24.97 249 THR A CA 1
ATOM 1940 C C . THR A 1 249 ? 182.397 198.193 237.644 1.00 24.77 249 THR A C 1
ATOM 1941 O O . THR A 1 249 ? 182.996 198.316 238.718 1.00 26.26 249 THR A O 1
ATOM 1945 N N . VAL A 1 250 ? 181.336 198.937 237.330 1.00 24.15 250 VAL A N 1
ATOM 1946 C CA . VAL A 1 250 ? 180.793 199.893 238.294 1.00 25.03 250 VAL A CA 1
ATOM 1947 C C . VAL A 1 250 ? 180.367 199.176 239.573 1.00 25.92 250 VAL A C 1
ATOM 1948 O O . VAL A 1 250 ? 180.757 199.558 240.689 1.00 27.68 250 VAL A O 1
ATOM 1952 N N . ALA A 1 251 ? 179.578 198.110 239.422 1.00 25.01 251 ALA A N 1
ATOM 1953 C CA . ALA A 1 251 ? 179.103 197.364 240.584 1.00 23.56 251 ALA A CA 1
ATOM 1954 C C . ALA A 1 251 ? 180.259 196.737 241.349 1.00 24.33 251 ALA A C 1
ATOM 1955 O O . ALA A 1 251 ? 180.264 196.724 242.587 1.00 25.25 251 ALA A O 1
ATOM 1957 N N . PHE A 1 252 ? 181.252 196.219 240.626 1.00 23.88 252 PHE A N 1
ATOM 1958 C CA . PHE A 1 252 ? 182.408 195.603 241.261 1.00 22.46 252 PHE A CA 1
ATOM 1959 C C . PHE A 1 252 ? 183.183 196.614 242.098 1.00 22.48 252 PHE A C 1
ATOM 1960 O O . PHE A 1 252 ? 183.558 196.333 243.241 1.00 23.07 252 PHE A O 1
ATOM 1968 N N . THR A 1 253 ? 183.438 197.798 241.541 1.00 23.32 253 THR A N 1
ATOM 1969 C CA . THR A 1 253 ? 184.182 198.816 242.275 1.00 23.14 253 THR A CA 1
ATOM 1970 C C . THR A 1 253 ? 183.425 199.255 243.522 1.00 21.70 253 THR A C 1
ATOM 1971 O O . THR A 1 253 ? 184.018 199.405 244.603 1.00 20.13 253 THR A O 1
ATOM 1975 N N . LYS A 1 254 ? 182.109 199.455 243.391 1.00 22.38 254 LYS A N 1
ATOM 1976 C CA . LYS A 1 254 ? 181.305 199.832 244.548 1.00 21.59 254 LYS A CA 1
ATOM 1977 C C . LYS A 1 254 ? 181.395 198.776 245.643 1.00 22.05 254 LYS A C 1
ATOM 1978 O O . LYS A 1 254 ? 181.626 199.095 246.817 1.00 22.42 254 LYS A O 1
ATOM 1984 N N . ASN A 1 255 ? 181.239 197.505 245.271 1.00 21.64 255 ASN A N 1
ATOM 1985 C CA . ASN A 1 255 ? 181.280 196.444 246.269 1.00 21.25 255 ASN A CA 1
ATOM 1986 C C . ASN A 1 255 ? 182.663 196.312 246.900 1.00 20.22 255 ASN A C 1
ATOM 1987 O O . ASN A 1 255 ? 182.771 195.961 248.078 1.00 21.12 255 ASN A O 1
ATOM 1992 N N . GLN A 1 256 ? 183.726 196.590 246.142 1.00 20.98 256 GLN A N 1
ATOM 1993 C CA . GLN A 1 256 ? 185.070 196.546 246.714 1.00 22.52 256 GLN A CA 1
ATOM 1994 C C . GLN A 1 256 ? 185.265 197.636 247.762 1.00 21.99 256 GLN A C 1
ATOM 1995 O O . GLN A 1 256 ? 185.827 197.384 248.839 1.00 21.69 256 GLN A O 1
ATOM 2001 N N . ILE A 1 257 ? 184.796 198.850 247.470 1.00 22.05 257 ILE A N 1
ATOM 2002 C CA . ILE A 1 257 ? 184.880 199.920 248.462 1.00 21.50 257 ILE A CA 1
ATOM 2003 C C . ILE A 1 257 ? 184.061 199.563 249.697 1.00 20.72 257 ILE A C 1
ATOM 2004 O O . ILE A 1 257 ? 184.469 199.834 250.837 1.00 21.41 257 ILE A O 1
ATOM 2009 N N . LEU A 1 258 ? 182.898 198.939 249.494 1.00 19.40 258 LEU A N 1
ATOM 2010 C CA . LEU A 1 258 ? 182.081 198.532 250.633 1.00 18.59 258 LEU A CA 1
ATOM 2011 C C . LEU A 1 258 ? 182.793 197.489 251.484 1.00 19.74 258 LEU A C 1
ATOM 2012 O O . LEU A 1 258 ? 182.730 197.539 252.716 1.00 20.57 258 LEU A O 1
ATOM 2017 N N . VAL A 1 259 ? 183.468 196.531 250.846 1.00 20.12 259 VAL A N 1
ATOM 2018 C CA . VAL A 1 259 ? 184.200 195.511 251.594 1.00 21.44 259 VAL A CA 1
ATOM 2019 C C . VAL A 1 259 ? 185.312 196.150 252.418 1.00 20.88 259 VAL A C 1
ATOM 2020 O O . VAL A 1 259 ? 185.525 195.792 253.583 1.00 20.53 259 VAL A O 1
ATOM 2024 N N . GLN A 1 260 ? 186.034 197.107 251.829 1.00 20.09 260 GLN A N 1
ATOM 2025 C CA . GLN A 1 260 ? 187.089 197.802 252.567 1.00 20.99 260 GLN A CA 1
ATOM 2026 C C . GLN A 1 260 ? 186.530 198.543 253.779 1.00 20.30 260 GLN A C 1
ATOM 2027 O O . GLN A 1 260 ? 187.092 198.475 254.882 1.00 19.40 260 GLN A O 1
ATOM 2033 N N . SER A 1 261 ? 185.419 199.259 253.590 1.00 19.26 261 SER A N 1
ATOM 2034 C CA . SER A 1 261 ? 184.808 199.983 254.700 1.00 18.06 261 SER A CA 1
ATOM 2035 C C . SER A 1 261 ? 184.331 199.031 255.793 1.00 20.35 261 SER A C 1
ATOM 2036 O O . SER A 1 261 ? 184.515 199.297 256.988 1.00 21.42 261 SER A O 1
ATOM 2039 N N . GLY A 1 262 ? 183.724 197.910 255.402 1.00 19.86 262 GLY A N 1
ATOM 2040 C CA . GLY A 1 262 ? 183.265 196.948 256.389 1.00 19.00 262 GLY A CA 1
ATOM 2041 C C . GLY A 1 262 ? 184.404 196.325 257.169 1.00 20.66 262 GLY A C 1
ATOM 2042 O O . GLY A 1 262 ? 184.286 196.088 258.372 1.00 21.62 262 GLY A O 1
ATOM 2043 N N . THR A 1 263 ? 185.520 196.042 256.493 1.00 20.93 263 THR A N 1
ATOM 2044 C CA . THR A 1 263 ? 186.693 195.511 257.181 1.00 21.01 263 THR A CA 1
ATOM 2045 C C . THR A 1 263 ? 187.246 196.513 258.187 1.00 21.30 263 THR A C 1
ATOM 2046 O O . THR A 1 263 ? 187.580 196.147 259.323 1.00 20.95 263 THR A O 1
ATOM 2050 N N . ALA A 1 264 ? 187.348 197.784 257.788 1.00 21.30 264 ALA A N 1
ATOM 2051 C CA . ALA A 1 264 ? 187.805 198.805 258.725 1.00 20.85 264 ALA A CA 1
ATOM 2052 C C . ALA A 1 264 ? 186.892 198.880 259.941 1.00 23.21 264 ALA A C 1
ATOM 2053 O O . ALA A 1 264 ? 187.366 198.951 261.081 1.00 25.60 264 ALA A O 1
ATOM 2055 N N . MET A 1 265 ? 185.578 198.843 259.719 1.00 22.35 265 MET A N 1
ATOM 2056 C CA . MET A 1 265 ? 184.647 198.919 260.838 1.00 22.68 265 MET A CA 1
ATOM 2057 C C . MET A 1 265 ? 184.713 197.679 261.724 1.00 24.35 265 MET A C 1
ATOM 2058 O O . MET A 1 265 ? 184.518 197.778 262.938 1.00 25.16 265 MET A O 1
ATOM 2063 N N . LEU A 1 266 ? 184.976 196.505 261.146 1.00 23.28 266 LEU A N 1
ATOM 2064 C CA . LEU A 1 266 ? 185.149 195.310 261.968 1.00 22.50 266 LEU A CA 1
ATOM 2065 C C . LEU A 1 266 ? 186.388 195.423 262.847 1.00 25.90 266 LEU A C 1
ATOM 2066 O O . LEU A 1 266 ? 186.350 195.077 264.035 1.00 26.44 266 LEU A O 1
ATOM 2071 N N . ALA A 1 267 ? 187.494 195.906 262.279 1.00 25.03 267 ALA A N 1
ATOM 2072 C CA . ALA A 1 267 ? 188.689 196.131 263.086 1.00 25.43 267 ALA A CA 1
ATOM 2073 C C . ALA A 1 267 ? 188.408 197.125 264.204 1.00 29.46 267 ALA A C 1
ATOM 2074 O O . ALA A 1 267 ? 188.855 196.937 265.341 1.00 31.52 267 ALA A O 1
ATOM 2076 N N . GLN A 1 268 ? 187.648 198.178 263.900 1.00 27.53 268 GLN A N 1
ATOM 2077 C CA . GLN A 1 268 ? 187.318 199.177 264.911 1.00 28.02 268 GLN A CA 1
ATOM 2078 C C . GLN A 1 268 ? 186.457 198.586 266.022 1.00 28.37 268 GLN A C 1
ATOM 2079 O O . GLN A 1 268 ? 186.662 198.886 267.202 1.00 30.37 268 GLN A O 1
ATOM 2085 N N . ALA A 1 269 ? 185.484 197.746 265.664 1.00 27.02 269 ALA A N 1
ATOM 2086 C CA . ALA A 1 269 ? 184.600 197.169 266.671 1.00 28.94 269 ALA A CA 1
ATOM 2087 C C . ALA A 1 269 ? 185.297 196.101 267.504 1.00 31.35 269 ALA A C 1
ATOM 2088 O O . ALA A 1 269 ? 184.897 195.857 268.647 1.00 34.20 269 ALA A O 1
ATOM 2090 N N . ASN A 1 270 ? 186.321 195.446 266.955 1.00 32.46 270 ASN A N 1
ATOM 2091 C CA . ASN A 1 270 ? 187.009 194.404 267.712 1.00 32.77 270 ASN A CA 1
ATOM 2092 C C . ASN A 1 270 ? 187.696 194.970 268.950 1.00 34.33 270 ASN A C 1
ATOM 2093 O O . ASN A 1 270 ? 187.654 194.360 270.024 1.00 35.32 270 ASN A O 1
ATOM 2098 N N . VAL A 1 271 ? 188.326 196.144 268.824 1.00 35.01 271 VAL A N 1
ATOM 2099 C CA . VAL A 1 271 ? 189.072 196.739 269.929 1.00 38.12 271 VAL A CA 1
ATOM 2100 C C . VAL A 1 271 ? 188.202 197.579 270.851 1.00 40.54 271 VAL A C 1
ATOM 2101 O O . VAL A 1 271 ? 188.710 198.117 271.843 1.00 44.39 271 VAL A O 1
ATOM 2105 N N . ARG A 1 272 ? 186.908 197.704 270.562 1.00 39.65 272 ARG A N 1
ATOM 2106 C CA . ARG A 1 272 ? 186.036 198.553 271.373 1.00 40.32 272 ARG A CA 1
ATOM 2107 C C . ARG A 1 272 ? 185.951 198.125 272.834 1.00 43.58 272 ARG A C 1
ATOM 2108 O O . ARG A 1 272 ? 186.047 199.001 273.711 1.00 47.20 272 ARG A O 1
ATOM 2116 N N . PRO A 1 273 ? 185.766 196.845 273.180 1.00 45.06 273 PRO A N 1
ATOM 2117 C CA . PRO A 1 273 ? 185.657 196.483 274.602 1.00 47.33 273 PRO A CA 1
ATOM 2118 C C . PRO A 1 273 ? 186.943 196.636 275.400 1.00 48.85 273 PRO A C 1
ATOM 2119 O O . PRO A 1 273 ? 186.926 196.381 276.609 1.00 50.52 273 PRO A O 1
ATOM 2123 N N . GLN A 1 274 ? 188.053 197.041 274.781 1.00 48.27 274 GLN A N 1
ATOM 2124 C CA . GLN A 1 274 ? 189.291 197.231 275.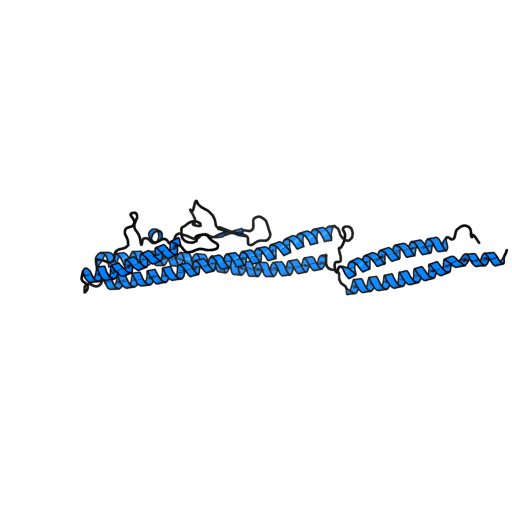528 1.00 50.06 274 GLN A CA 1
ATOM 2125 C C . GLN A 1 274 ? 189.201 198.380 276.524 1.00 53.18 274 GLN A C 1
ATOM 2126 O O . GLN A 1 274 ? 190.002 198.432 277.461 1.00 55.83 274 GLN A O 1
ATOM 2132 N N . GLY A 1 275 ? 188.245 199.294 276.349 1.00 51.22 275 GLY A N 1
ATOM 2133 C CA . GLY A 1 275 ? 188.105 200.412 277.264 1.00 51.65 275 GLY A CA 1
ATOM 2134 C C . GLY A 1 275 ? 187.582 200.033 278.633 1.00 54.56 275 GLY A C 1
ATOM 2135 O O . GLY A 1 275 ? 187.719 200.819 279.575 1.00 56.51 275 GLY A O 1
ATOM 2136 N N . VAL A 1 276 ? 186.981 198.851 278.763 1.00 53.78 276 VAL A N 1
ATOM 2137 C CA . VAL A 1 276 ? 186.506 198.394 280.065 1.00 55.39 276 VAL A CA 1
ATOM 2138 C C . VAL A 1 276 ? 187.675 198.117 281.001 1.00 56.60 276 VAL A C 1
ATOM 2139 O O . VAL A 1 276 ? 187.580 198.353 282.212 1.00 57.37 276 VAL A O 1
ATOM 2143 N N . LEU A 1 277 ? 188.796 197.631 280.462 1.00 55.93 277 LEU A N 1
ATOM 2144 C CA . LEU A 1 277 ? 189.924 197.213 281.288 1.00 58.01 277 LEU A CA 1
ATOM 2145 C C . LEU A 1 277 ? 190.475 198.342 282.151 1.00 59.01 277 LEU A C 1
ATOM 2146 O O . LEU A 1 277 ? 191.107 198.067 283.175 1.00 61.12 277 LEU A O 1
ATOM 2151 N N . SER A 1 278 ? 190.247 199.601 281.768 1.00 57.23 278 SER A N 1
ATOM 2152 C CA . SER A 1 278 ? 190.693 200.715 282.598 1.00 57.64 278 SER A CA 1
ATOM 2153 C C . SER A 1 278 ? 190.006 200.716 283.957 1.00 59.13 278 SER A C 1
ATOM 2154 O O . SER A 1 278 ? 190.557 201.243 284.929 1.00 59.88 278 SER A O 1
ATOM 2157 N N . LEU A 1 279 ? 188.814 200.132 284.050 1.00 59.66 279 LEU A N 1
ATOM 2158 C CA . LEU A 1 279 ? 188.064 200.089 285.297 1.00 58.61 279 LEU A CA 1
ATOM 2159 C C . LEU A 1 279 ? 188.455 198.920 286.188 1.00 61.22 279 LEU A C 1
ATOM 2160 O O . LEU A 1 279 ? 187.914 198.795 287.290 1.00 64.15 279 LEU A O 1
ATOM 2165 N N . LEU A 1 280 ? 189.370 198.065 285.745 1.00 62.31 280 LEU A N 1
ATOM 2166 C CA . LEU A 1 280 ? 189.782 196.912 286.537 1.00 63.87 280 LEU A CA 1
ATOM 2167 C C . LEU A 1 280 ? 191.154 197.129 287.164 1.00 66.64 280 LEU A C 1
ATOM 2168 O O . LEU A 1 280 ? 192.010 197.816 286.607 1.00 66.70 28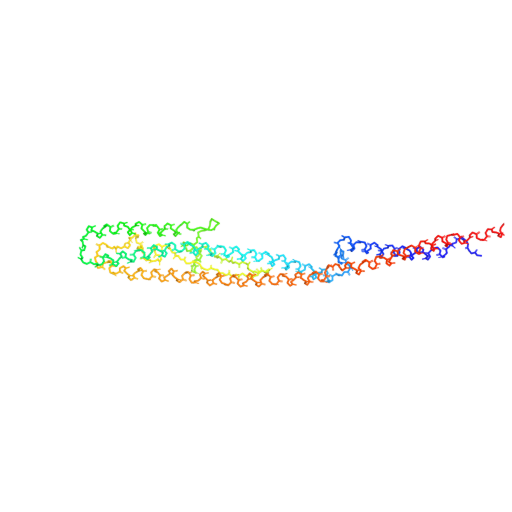0 LEU A O 1
#